Protein AF-A0A2V7EYI8-F1 (afdb_monomer)

Structure (mmCIF, N/CA/C/O backbone):
data_AF-A0A2V7EYI8-F1
#
_entry.id   AF-A0A2V7EYI8-F1
#
loop_
_atom_site.group_PDB
_atom_site.id
_atom_site.type_symbol
_atom_site.label_atom_id
_atom_site.label_alt_id
_atom_site.label_comp_id
_atom_site.label_asym_id
_atom_site.label_entity_id
_atom_site.label_seq_id
_atom_site.pdbx_PDB_ins_code
_atom_site.Cartn_x
_atom_site.Cartn_y
_atom_site.Cartn_z
_atom_site.occupancy
_atom_site.B_iso_or_equiv
_atom_site.auth_seq_id
_atom_site.auth_comp_id
_atom_site.auth_asym_id
_atom_site.auth_atom_id
_atom_site.pdbx_PDB_model_num
ATOM 1 N N . MET A 1 1 ? 6.261 2.817 -36.098 1.00 64.94 1 MET A N 1
ATOM 2 C CA . MET A 1 1 ? 6.853 1.677 -35.371 1.00 64.94 1 MET A CA 1
ATOM 3 C C . MET A 1 1 ? 5.711 0.841 -34.841 1.00 64.94 1 MET A C 1
ATOM 5 O O . MET A 1 1 ? 4.676 1.418 -34.530 1.00 64.94 1 MET A O 1
ATOM 9 N N . ALA A 1 2 ? 5.863 -0.478 -34.825 1.00 78.06 2 ALA A N 1
ATOM 10 C CA . ALA A 1 2 ? 4.889 -1.377 -34.225 1.00 78.06 2 ALA A CA 1
ATOM 11 C C . ALA A 1 2 ? 5.425 -1.842 -32.872 1.00 78.06 2 ALA A C 1
ATOM 13 O O . ALA A 1 2 ? 6.628 -2.075 -32.728 1.00 78.06 2 ALA A O 1
ATOM 14 N N . THR A 1 3 ? 4.532 -1.982 -31.901 1.00 84.94 3 THR A N 1
ATOM 15 C CA . THR A 1 3 ? 4.860 -2.596 -30.620 1.00 84.94 3 THR A CA 1
ATOM 16 C C . THR A 1 3 ? 5.038 -4.095 -30.840 1.00 84.94 3 THR A C 1
ATOM 18 O O . THR A 1 3 ? 4.113 -4.790 -31.261 1.00 84.94 3 THR A O 1
ATOM 21 N N . VAL A 1 4 ? 6.255 -4.584 -30.616 1.00 89.75 4 VAL A N 1
ATOM 22 C CA . VAL A 1 4 ? 6.637 -5.989 -30.775 1.00 89.75 4 VAL A CA 1
ATOM 23 C C . VAL A 1 4 ? 6.797 -6.611 -29.397 1.00 89.75 4 VAL A C 1
ATOM 25 O O . VAL A 1 4 ? 7.327 -5.998 -28.470 1.00 89.75 4 VAL A O 1
ATOM 28 N N . LYS A 1 5 ? 6.353 -7.855 -29.273 1.00 89.56 5 LYS A N 1
ATOM 29 C CA . LYS A 1 5 ? 6.392 -8.631 -28.041 1.00 89.56 5 LYS A CA 1
ATOM 30 C C . LYS A 1 5 ? 7.379 -9.785 -28.182 1.00 89.56 5 LYS A C 1
ATOM 32 O O . LYS A 1 5 ? 7.350 -10.545 -29.152 1.00 89.56 5 LYS A O 1
ATOM 37 N N . VAL A 1 6 ? 8.290 -9.889 -27.225 1.00 92.00 6 VAL A N 1
ATOM 38 C CA . VAL A 1 6 ? 9.434 -10.798 -27.265 1.00 92.00 6 VAL A CA 1
ATOM 39 C C . VAL A 1 6 ? 9.573 -11.500 -25.923 1.00 92.00 6 VAL A C 1
ATOM 41 O O . VAL A 1 6 ? 9.585 -10.850 -24.883 1.00 92.00 6 VAL A O 1
ATOM 44 N N . ARG A 1 7 ? 9.739 -12.818 -25.938 1.00 92.81 7 ARG A N 1
ATOM 45 C CA . ARG A 1 7 ? 10.033 -13.627 -24.755 1.00 92.81 7 ARG A CA 1
ATOM 46 C C . ARG A 1 7 ? 11.484 -14.081 -24.791 1.00 92.81 7 ARG A C 1
ATOM 48 O O . ARG A 1 7 ? 11.958 -14.602 -25.799 1.00 92.81 7 ARG A O 1
ATOM 55 N N . VAL A 1 8 ? 12.199 -13.886 -23.691 1.00 94.69 8 VAL A N 1
ATOM 56 C CA . VAL A 1 8 ? 13.569 -14.367 -23.508 1.00 94.69 8 VAL A CA 1
ATOM 57 C C . VAL A 1 8 ? 13.571 -15.467 -22.458 1.00 94.69 8 VAL A C 1
ATOM 59 O O . VAL A 1 8 ? 13.242 -15.235 -21.297 1.00 94.69 8 VAL A O 1
ATOM 62 N N . LEU A 1 9 ? 13.975 -16.664 -22.867 1.00 93.56 9 LEU A N 1
ATOM 63 C CA . LEU A 1 9 ? 14.149 -17.815 -21.988 1.00 93.56 9 LEU A CA 1
ATOM 64 C C . LEU A 1 9 ? 15.623 -17.915 -21.613 1.00 93.56 9 LEU A C 1
ATOM 66 O O . LEU A 1 9 ? 16.443 -18.244 -22.468 1.00 93.56 9 LEU A O 1
ATOM 70 N N . VAL A 1 10 ? 15.966 -17.624 -20.360 1.00 94.62 10 VAL A N 1
ATOM 71 C CA . VAL A 1 10 ? 17.342 -17.672 -19.848 1.00 94.62 10 VAL A CA 1
ATOM 72 C C . VAL A 1 10 ? 17.516 -18.906 -18.972 1.00 94.62 10 VAL A C 1
ATOM 74 O O . VAL A 1 10 ? 16.761 -19.119 -18.024 1.00 94.62 10 VAL A O 1
ATOM 77 N N . ARG A 1 11 ? 18.540 -19.707 -19.256 1.00 93.12 11 ARG A N 1
ATOM 78 C CA . ARG A 1 11 ? 18.865 -20.934 -18.516 1.00 93.12 11 ARG A CA 1
ATOM 79 C C . ARG A 1 11 ? 20.358 -21.016 -18.246 1.00 93.12 11 ARG A C 1
ATOM 81 O O . ARG A 1 11 ? 21.166 -20.509 -19.020 1.00 93.12 11 ARG A O 1
ATOM 88 N N . LEU A 1 12 ? 20.737 -21.673 -17.155 1.00 93.19 12 LEU A N 1
ATOM 89 C CA . LEU A 1 12 ? 22.137 -22.009 -16.905 1.00 93.19 12 LEU A CA 1
ATOM 90 C C . LEU A 1 12 ? 22.647 -22.944 -18.004 1.00 93.19 12 LEU A C 1
ATOM 92 O O . LEU A 1 12 ? 21.963 -23.913 -18.342 1.00 93.19 12 LEU A O 1
ATOM 96 N N . LYS A 1 13 ? 23.859 -22.691 -18.505 1.00 93.31 13 LYS A N 1
ATOM 97 C CA . LYS A 1 13 ? 24.522 -23.565 -19.480 1.00 93.31 13 LYS A CA 1
ATOM 98 C C . LYS A 1 13 ? 24.601 -25.002 -18.951 1.00 93.31 13 LYS A C 1
ATOM 100 O O . LYS A 1 13 ? 24.766 -25.181 -17.741 1.00 93.31 13 LYS A O 1
ATOM 105 N N . PRO A 1 14 ? 24.575 -26.027 -19.824 1.00 88.75 14 PRO A N 1
ATOM 106 C CA . PRO A 1 14 ? 24.510 -27.429 -19.405 1.00 88.75 14 PRO A CA 1
ATOM 107 C C . PRO A 1 14 ? 25.561 -27.838 -18.362 1.00 88.75 14 PRO A C 1
ATOM 109 O O . PRO A 1 14 ? 25.234 -28.559 -17.423 1.00 88.75 14 PRO A O 1
ATOM 112 N N . GLY A 1 15 ? 26.792 -27.322 -18.481 1.00 89.06 15 GLY A N 1
ATOM 113 C CA . GLY A 1 15 ? 27.903 -27.614 -17.566 1.00 89.06 15 GLY A CA 1
ATOM 114 C C . GLY A 1 15 ? 27.879 -26.874 -16.222 1.00 89.06 15 GLY A C 1
ATOM 115 O O . GLY A 1 15 ? 28.729 -27.139 -15.378 1.00 89.06 15 GLY A O 1
ATOM 116 N N . ILE A 1 16 ? 26.941 -25.948 -16.007 1.00 92.38 16 ILE A N 1
ATOM 117 C CA . ILE A 1 16 ? 26.785 -25.243 -14.732 1.00 92.38 16 ILE A CA 1
ATOM 118 C C . ILE A 1 16 ? 25.775 -25.989 -13.865 1.00 92.38 16 ILE A C 1
ATOM 120 O O . ILE A 1 16 ? 24.675 -26.320 -14.319 1.00 92.38 16 ILE A O 1
ATOM 124 N N . LEU A 1 17 ? 26.158 -26.231 -12.609 1.00 90.12 17 LEU A N 1
ATOM 125 C CA . LEU A 1 17 ? 25.309 -26.872 -11.613 1.00 90.12 17 LEU A CA 1
ATOM 126 C C . LEU A 1 17 ? 24.134 -25.959 -11.247 1.00 90.12 17 LEU A C 1
ATOM 128 O O . LEU A 1 17 ? 24.322 -24.885 -10.676 1.00 90.12 17 LEU A O 1
ATOM 132 N N . ASP A 1 18 ? 22.922 -26.426 -11.526 1.00 91.81 18 ASP A N 1
ATOM 133 C CA . ASP A 1 18 ? 21.692 -25.758 -11.120 1.00 91.81 18 ASP A CA 1
ATOM 134 C C . ASP A 1 18 ? 21.264 -26.212 -9.717 1.00 91.81 18 ASP A C 1
ATOM 136 O O . ASP A 1 18 ? 20.578 -27.219 -9.524 1.00 91.81 18 ASP A O 1
ATOM 140 N N . VAL A 1 19 ? 21.698 -25.455 -8.709 1.00 91.50 19 VAL A N 1
ATOM 141 C CA . VAL A 1 19 ? 21.368 -25.729 -7.303 1.00 91.50 19 VAL A CA 1
ATOM 142 C C . VAL A 1 19 ? 19.865 -25.578 -7.043 1.00 91.50 19 VAL A C 1
ATOM 144 O O . VAL A 1 19 ? 19.307 -26.342 -6.251 1.00 91.50 19 VAL A O 1
ATOM 147 N N . GLN A 1 20 ? 19.199 -24.636 -7.721 1.00 88.69 20 GLN A N 1
ATOM 148 C CA . GLN A 1 20 ? 17.760 -24.410 -7.572 1.00 88.69 20 GLN A CA 1
ATOM 149 C C . GLN A 1 20 ? 16.971 -25.577 -8.165 1.00 88.69 20 GLN A C 1
ATOM 151 O O . GLN A 1 20 ? 16.123 -26.148 -7.479 1.00 88.69 20 GLN A O 1
ATOM 156 N N . GLY A 1 21 ? 17.313 -26.002 -9.382 1.00 93.75 21 GLY A N 1
ATOM 157 C CA . GLY A 1 21 ? 16.729 -27.182 -10.014 1.00 93.75 21 GLY A CA 1
ATOM 158 C C . GLY A 1 21 ? 16.889 -28.443 -9.164 1.00 93.75 21 GLY A C 1
ATOM 159 O O . GLY A 1 21 ? 15.922 -29.166 -8.921 1.00 93.75 21 GLY A O 1
ATOM 160 N N . ALA A 1 22 ? 18.071 -28.657 -8.580 1.00 92.44 22 ALA A N 1
ATOM 161 C CA . ALA A 1 22 ? 18.306 -29.785 -7.679 1.00 92.44 22 ALA A CA 1
ATOM 162 C C . ALA A 1 22 ? 17.469 -29.728 -6.384 1.00 92.44 22 ALA A C 1
ATOM 164 O O . ALA A 1 22 ? 17.104 -30.772 -5.833 1.00 92.44 22 ALA A O 1
ATOM 165 N N . ALA A 1 23 ? 17.187 -28.534 -5.859 1.00 91.56 23 ALA A N 1
ATOM 166 C CA . ALA A 1 23 ? 16.316 -28.361 -4.697 1.00 91.56 23 ALA A CA 1
ATOM 167 C C . ALA A 1 23 ? 14.849 -28.655 -5.052 1.00 91.56 23 ALA A C 1
ATOM 169 O O . ALA A 1 23 ? 14.201 -29.442 -4.361 1.00 91.56 23 ALA A O 1
ATOM 170 N N . VAL A 1 24 ? 14.359 -28.102 -6.166 1.00 92.56 24 VAL A N 1
ATOM 171 C CA . VAL A 1 24 ? 12.985 -28.323 -6.647 1.00 92.56 24 VAL A CA 1
ATOM 172 C C . VAL A 1 24 ? 12.751 -29.797 -6.978 1.00 92.56 24 VAL A C 1
ATOM 174 O O . VAL A 1 24 ? 11.757 -30.367 -6.540 1.00 92.56 24 VAL A O 1
ATOM 177 N N . LYS A 1 25 ? 13.697 -30.462 -7.652 1.00 95.75 25 LYS A N 1
ATOM 178 C CA . LYS A 1 25 ? 13.627 -31.906 -7.928 1.00 95.75 25 LYS A CA 1
ATOM 179 C C . LYS A 1 25 ? 13.457 -32.735 -6.652 1.00 95.75 25 LYS A C 1
ATOM 181 O O . LYS A 1 25 ? 12.635 -33.645 -6.607 1.00 95.75 25 LYS A O 1
ATOM 186 N N . ARG A 1 26 ? 14.224 -32.422 -5.601 1.00 92.75 26 ARG A N 1
ATOM 187 C CA . ARG A 1 26 ? 14.117 -33.113 -4.305 1.00 92.75 26 ARG A CA 1
ATOM 188 C C . ARG A 1 26 ? 12.766 -32.877 -3.637 1.00 92.75 26 ARG A C 1
ATOM 190 O O . ARG A 1 26 ? 12.199 -33.819 -3.092 1.00 92.75 26 ARG A O 1
ATOM 197 N N . ALA A 1 27 ? 12.245 -31.654 -3.710 1.00 92.25 27 ALA A N 1
ATOM 198 C CA . ALA A 1 27 ? 10.912 -31.342 -3.207 1.00 92.25 27 ALA A CA 1
ATOM 199 C C . ALA A 1 27 ? 9.825 -32.131 -3.957 1.00 92.25 27 ALA A C 1
ATOM 201 O O . ALA A 1 27 ? 8.967 -32.732 -3.319 1.00 92.25 27 ALA A O 1
ATOM 202 N N . LEU A 1 28 ? 9.906 -32.206 -5.291 1.00 93.06 28 LEU A N 1
ATOM 203 C CA . LEU A 1 28 ? 8.977 -32.982 -6.120 1.00 93.06 28 LEU A CA 1
ATOM 204 C C . LEU A 1 28 ? 8.987 -34.473 -5.770 1.00 93.06 28 LEU A C 1
ATOM 206 O O . LEU A 1 28 ? 7.922 -35.067 -5.613 1.00 93.06 28 LEU A O 1
ATOM 210 N N . ALA A 1 29 ? 10.166 -35.060 -5.553 1.00 94.12 29 ALA A N 1
ATOM 211 C CA . ALA A 1 29 ? 10.269 -36.444 -5.096 1.00 94.12 29 ALA A CA 1
ATOM 212 C C . ALA A 1 29 ? 9.576 -36.656 -3.735 1.00 94.12 29 ALA A C 1
ATOM 214 O O . ALA A 1 29 ? 8.858 -37.637 -3.557 1.00 94.12 29 ALA A O 1
ATOM 215 N N . GLY A 1 30 ? 9.730 -35.712 -2.797 1.00 90.75 30 GLY A N 1
ATOM 216 C CA . GLY A 1 30 ? 9.036 -35.739 -1.503 1.00 90.75 30 GLY A CA 1
ATOM 217 C C . GLY A 1 30 ? 7.510 -35.619 -1.605 1.00 90.75 30 GLY A C 1
ATOM 218 O O . GLY A 1 30 ? 6.804 -36.071 -0.709 1.00 90.75 30 GLY A O 1
ATOM 219 N N . LEU A 1 31 ? 7.003 -35.054 -2.704 1.00 92.88 31 LEU A N 1
ATOM 220 C CA . LEU A 1 31 ? 5.575 -34.940 -3.016 1.00 92.88 31 LEU A CA 1
ATOM 221 C C . LEU A 1 31 ? 5.033 -36.120 -3.847 1.00 92.88 31 LEU A C 1
ATOM 223 O O . LEU A 1 31 ? 3.859 -36.114 -4.202 1.00 92.88 31 LEU A O 1
ATOM 227 N N . GLY A 1 32 ? 5.861 -37.129 -4.144 1.00 94.38 32 GLY A N 1
ATOM 228 C CA . GLY A 1 32 ? 5.461 -38.339 -4.872 1.00 94.38 32 GLY A CA 1
ATOM 229 C C . GLY A 1 32 ? 5.827 -38.369 -6.360 1.00 94.38 32 GLY A C 1
ATOM 230 O O . GLY A 1 32 ? 5.577 -39.382 -7.003 1.00 94.38 32 GLY A O 1
ATOM 231 N N . PHE A 1 33 ? 6.466 -37.325 -6.898 1.00 95.38 33 PHE A N 1
ATOM 232 C CA . PHE A 1 33 ? 6.905 -37.249 -8.301 1.00 95.38 33 PHE A CA 1
ATOM 233 C C . PHE A 1 33 ? 8.344 -37.766 -8.464 1.00 95.38 33 PHE A C 1
ATOM 235 O O . PHE A 1 33 ? 9.271 -37.023 -8.804 1.00 95.38 33 PHE A O 1
ATOM 242 N N . ALA A 1 34 ? 8.566 -39.038 -8.131 1.00 94.25 34 ALA A N 1
ATOM 243 C CA . ALA A 1 34 ? 9.898 -39.647 -8.123 1.00 94.25 34 ALA A CA 1
ATOM 244 C C . ALA A 1 34 ? 10.454 -39.943 -9.532 1.00 94.25 34 ALA A C 1
ATOM 246 O O . ALA A 1 34 ? 11.658 -40.144 -9.689 1.00 94.25 34 ALA A O 1
ATOM 247 N N . GLU A 1 35 ? 9.603 -39.947 -10.557 1.00 97.44 35 GLU A N 1
ATOM 248 C CA . GLU A 1 35 ? 9.944 -40.196 -11.960 1.00 97.44 35 GLU A CA 1
ATOM 249 C C . GLU A 1 35 ? 10.728 -39.052 -12.630 1.00 97.44 35 GLU A C 1
ATOM 251 O O . GLU A 1 35 ? 11.276 -39.233 -13.719 1.00 97.44 35 GLU A O 1
ATOM 256 N N . VAL A 1 36 ? 10.821 -37.877 -11.995 1.00 96.31 36 VAL A N 1
ATOM 257 C CA . VAL A 1 36 ? 11.561 -36.724 -12.530 1.00 96.31 36 VAL A CA 1
ATOM 258 C C . VAL A 1 36 ? 13.065 -37.021 -12.541 1.00 96.31 36 VAL A C 1
ATOM 260 O O . VAL A 1 36 ? 13.747 -36.951 -11.518 1.00 96.31 36 VAL A O 1
ATOM 263 N N . ALA A 1 37 ? 13.606 -37.334 -13.720 1.00 92.88 37 ALA A N 1
ATOM 264 C CA . ALA A 1 37 ? 15.008 -37.719 -13.886 1.00 92.88 37 ALA A CA 1
ATOM 265 C C . ALA A 1 37 ? 15.981 -36.527 -13.864 1.00 92.88 37 ALA A C 1
ATOM 267 O O . ALA A 1 37 ? 17.068 -36.631 -13.292 1.00 92.88 37 ALA A O 1
ATOM 268 N N . ASP A 1 38 ? 15.590 -35.381 -14.415 1.00 91.38 38 ASP A N 1
ATOM 269 C CA . ASP A 1 38 ? 16.363 -34.137 -14.417 1.00 91.38 38 ASP A CA 1
ATOM 270 C C . ASP A 1 38 ? 15.413 -32.939 -14.339 1.00 91.38 38 ASP A C 1
ATOM 272 O O . ASP A 1 38 ? 14.271 -33.015 -14.793 1.00 91.38 38 ASP A O 1
ATOM 276 N N . LEU A 1 39 ? 15.868 -31.849 -13.726 1.00 93.06 39 LEU A N 1
ATOM 277 C CA . LEU A 1 39 ? 15.091 -30.622 -13.600 1.00 93.06 39 LEU A CA 1
ATOM 278 C C . LEU A 1 39 ? 16.034 -29.430 -13.551 1.00 93.06 39 LEU A C 1
ATOM 280 O O . LEU A 1 39 ? 16.951 -29.385 -12.729 1.00 93.06 39 LEU A O 1
ATOM 284 N N . ARG A 1 40 ? 15.748 -28.437 -14.393 1.00 92.44 40 ARG A N 1
ATOM 285 C CA . ARG A 1 40 ? 16.444 -27.152 -14.402 1.00 92.44 40 ARG A CA 1
ATOM 286 C C . ARG A 1 40 ? 15.446 -26.012 -14.264 1.00 92.44 40 ARG A C 1
ATOM 288 O O . ARG A 1 40 ? 14.349 -26.074 -14.813 1.00 92.44 40 ARG A O 1
ATOM 295 N N . VAL A 1 41 ? 15.840 -24.976 -13.543 1.00 91.44 41 VAL A N 1
ATOM 296 C CA . VAL A 1 41 ? 15.083 -23.744 -13.342 1.00 91.44 41 VAL A CA 1
ATOM 297 C C . VAL A 1 41 ? 15.751 -22.632 -14.146 1.00 91.44 41 VAL A C 1
ATOM 299 O O . VAL A 1 41 ? 16.975 -22.510 -14.201 1.00 91.44 41 VAL A O 1
ATOM 302 N N . GLY A 1 42 ? 14.930 -21.828 -14.812 1.00 91.06 42 GLY A N 1
ATOM 303 C CA . GLY A 1 42 ? 15.368 -20.700 -15.625 1.00 91.06 42 GLY A CA 1
ATOM 304 C C . GLY A 1 42 ? 14.527 -19.457 -15.364 1.00 91.06 42 GLY A C 1
ATOM 305 O O . GLY A 1 42 ? 13.560 -19.488 -14.605 1.00 91.06 42 GLY A O 1
ATOM 306 N N . LYS A 1 43 ? 14.903 -18.356 -16.016 1.00 90.69 43 LYS A N 1
ATOM 307 C CA . LYS A 1 43 ? 14.165 -17.090 -15.998 1.00 90.69 43 LYS A CA 1
ATOM 308 C C . LYS A 1 43 ? 13.416 -16.935 -17.317 1.00 90.69 43 LYS A C 1
ATOM 310 O O . LYS A 1 43 ? 13.994 -17.149 -18.382 1.00 90.69 43 LYS A O 1
ATOM 315 N N . VAL A 1 44 ? 12.161 -16.511 -17.242 1.00 90.31 44 VAL A N 1
ATOM 316 C CA . VAL A 1 44 ? 11.402 -16.019 -18.397 1.00 90.31 44 VAL A CA 1
ATOM 317 C C . VAL A 1 44 ? 11.342 -14.503 -18.285 1.00 90.31 44 VAL A C 1
ATOM 319 O O . VAL A 1 44 ? 10.991 -13.978 -17.230 1.00 90.31 44 VAL A O 1
ATOM 322 N N . ILE A 1 45 ? 11.732 -13.801 -19.345 1.00 89.56 45 ILE A N 1
ATOM 323 C CA . ILE A 1 45 ? 11.726 -12.339 -19.400 1.00 89.56 45 ILE A CA 1
ATOM 324 C C . ILE A 1 45 ? 10.891 -11.916 -20.601 1.00 89.56 45 ILE A C 1
ATOM 326 O O . ILE A 1 45 ? 11.297 -12.108 -21.745 1.00 89.56 45 ILE A O 1
ATOM 330 N N . ASP A 1 46 ? 9.739 -11.318 -20.326 1.00 89.31 46 ASP A N 1
ATOM 331 C CA . ASP A 1 46 ? 8.822 -10.817 -21.344 1.00 89.31 46 ASP A CA 1
ATOM 332 C C . ASP A 1 46 ? 9.082 -9.321 -21.592 1.00 89.31 46 ASP A C 1
ATOM 334 O O . ASP A 1 46 ? 9.023 -8.495 -20.673 1.00 89.31 46 ASP A O 1
ATOM 338 N N . VAL A 1 47 ? 9.404 -8.983 -22.842 1.00 88.94 47 VAL A N 1
ATOM 339 C CA . VAL A 1 47 ? 9.802 -7.650 -23.307 1.00 88.94 47 VAL A CA 1
ATOM 340 C C . VAL A 1 47 ? 8.809 -7.157 -24.354 1.00 88.94 47 VAL A C 1
ATOM 342 O O . VAL A 1 47 ? 8.550 -7.827 -25.350 1.00 88.94 47 VAL A O 1
ATOM 345 N N . GLU A 1 48 ? 8.298 -5.951 -24.149 1.00 88.88 48 GLU A N 1
ATOM 346 C CA . GLU A 1 48 ? 7.477 -5.224 -25.112 1.00 88.88 48 GLU A CA 1
ATOM 347 C C . GLU A 1 48 ? 8.244 -3.963 -25.518 1.00 88.88 48 GLU A C 1
ATOM 349 O O . GLU A 1 48 ? 8.699 -3.212 -24.651 1.00 88.88 48 GLU A O 1
ATOM 354 N N . LEU A 1 49 ? 8.478 -3.779 -26.819 1.00 89.81 49 LEU A N 1
ATOM 355 C CA . LEU A 1 49 ? 9.270 -2.669 -27.348 1.00 89.81 49 LEU A CA 1
ATOM 356 C C . LEU A 1 49 ? 8.757 -2.200 -28.707 1.00 89.81 49 LEU A C 1
ATOM 358 O O . LEU A 1 49 ? 8.335 -3.008 -29.533 1.00 89.81 49 LEU A O 1
ATOM 362 N N . ASP A 1 50 ? 8.864 -0.900 -28.965 1.00 91.19 50 ASP A N 1
ATOM 363 C CA . ASP A 1 50 ? 8.573 -0.342 -30.281 1.00 91.19 50 ASP A CA 1
ATOM 364 C C . ASP A 1 50 ? 9.753 -0.568 -31.228 1.00 91.19 50 ASP A C 1
ATOM 366 O O . ASP A 1 50 ? 10.897 -0.219 -30.929 1.00 91.19 50 ASP A O 1
ATOM 370 N N . ALA A 1 51 ? 9.475 -1.153 -32.392 1.00 90.56 51 ALA A N 1
ATOM 371 C CA . ALA A 1 51 ? 10.473 -1.407 -33.423 1.00 90.56 51 ALA A CA 1
ATOM 372 C C . ALA A 1 51 ? 9.901 -1.172 -34.828 1.00 90.56 51 ALA A C 1
ATOM 374 O O . ALA A 1 51 ? 8.685 -1.154 -35.044 1.00 90.56 51 ALA A O 1
ATOM 375 N N . ALA A 1 52 ? 10.782 -0.953 -35.806 1.00 89.38 52 ALA A N 1
ATOM 376 C CA . ALA A 1 52 ? 10.373 -0.860 -37.206 1.00 89.38 52 ALA A CA 1
ATOM 377 C C . ALA A 1 52 ? 10.003 -2.242 -37.766 1.00 89.38 52 ALA A C 1
ATOM 379 O O . ALA A 1 52 ? 9.006 -2.367 -38.474 1.00 89.38 52 ALA A O 1
ATOM 380 N N . THR A 1 53 ? 10.757 -3.279 -37.391 1.00 91.25 53 THR A N 1
ATOM 381 C CA . THR A 1 53 ? 10.505 -4.672 -37.772 1.00 91.25 53 THR A CA 1
ATOM 382 C C . THR A 1 53 ? 10.694 -5.632 -36.590 1.00 91.25 53 THR A C 1
ATOM 384 O O . THR A 1 53 ? 11.336 -5.307 -35.589 1.00 91.25 53 THR A O 1
ATOM 387 N N . ALA A 1 54 ? 10.173 -6.858 -36.713 1.00 86.69 54 ALA A N 1
ATOM 388 C CA . ALA A 1 54 ? 10.423 -7.925 -35.738 1.00 86.69 54 ALA A CA 1
ATOM 389 C C . ALA A 1 54 ? 11.914 -8.313 -35.656 1.00 86.69 54 ALA A C 1
ATOM 391 O O . ALA A 1 54 ? 12.391 -8.769 -34.616 1.00 86.69 54 ALA A O 1
ATOM 392 N N . GLU A 1 55 ? 12.668 -8.128 -36.742 1.00 90.88 55 GLU A N 1
ATOM 393 C CA . GLU A 1 55 ? 14.109 -8.377 -36.767 1.00 90.88 55 GLU A CA 1
ATOM 394 C C . GLU A 1 55 ? 14.877 -7.323 -35.962 1.00 90.88 55 GLU A C 1
ATOM 396 O O . GLU A 1 55 ? 15.722 -7.688 -35.142 1.00 90.88 55 GLU A O 1
ATOM 401 N N . ASP A 1 56 ? 14.504 -6.046 -36.088 1.00 91.31 56 ASP A N 1
ATOM 402 C CA . ASP A 1 56 ? 15.069 -4.960 -35.278 1.00 91.31 56 ASP A CA 1
ATOM 403 C C . ASP A 1 56 ? 14.783 -5.172 -33.789 1.00 91.31 56 ASP A C 1
ATOM 405 O O . ASP A 1 56 ? 15.678 -5.045 -32.948 1.00 91.31 56 ASP A O 1
ATOM 409 N N . ALA A 1 57 ? 13.549 -5.572 -33.458 1.00 92.12 57 ALA A N 1
ATOM 410 C CA . ALA A 1 57 ? 13.165 -5.934 -32.097 1.00 92.12 57 ALA A CA 1
ATOM 411 C C . ALA A 1 57 ? 14.050 -7.066 -31.548 1.00 92.12 57 ALA A C 1
ATOM 413 O O . ALA A 1 57 ? 14.620 -6.947 -30.461 1.00 92.12 57 ALA A O 1
ATOM 414 N N . ARG A 1 58 ? 14.244 -8.146 -32.321 1.00 92.94 58 ARG A N 1
ATOM 415 C CA . ARG A 1 58 ? 15.136 -9.256 -31.942 1.00 92.94 58 ARG A CA 1
ATOM 416 C C . ARG A 1 58 ? 16.583 -8.806 -31.768 1.00 92.94 58 ARG A C 1
ATOM 418 O O . ARG A 1 58 ? 17.241 -9.258 -30.831 1.00 92.94 58 ARG A O 1
ATOM 425 N N . ALA A 1 59 ? 17.096 -7.952 -32.651 1.00 94.12 59 ALA A N 1
ATOM 426 C CA . ALA A 1 59 ? 18.458 -7.435 -32.564 1.00 94.12 59 ALA A CA 1
ATOM 427 C C . ALA A 1 59 ? 18.654 -6.608 -31.286 1.00 94.12 59 ALA A C 1
ATOM 429 O O . ALA A 1 59 ? 19.615 -6.833 -30.543 1.00 94.12 59 ALA A O 1
ATOM 430 N N . ARG A 1 60 ? 17.696 -5.730 -30.974 1.00 96.19 60 ARG A N 1
ATOM 431 C CA . ARG A 1 60 ? 17.714 -4.902 -29.767 1.00 96.19 60 ARG A CA 1
ATOM 432 C C . ARG A 1 60 ? 17.625 -5.740 -28.491 1.00 96.19 60 ARG A C 1
ATOM 434 O O . ARG A 1 60 ? 18.431 -5.543 -27.583 1.00 96.19 60 ARG A O 1
ATOM 441 N N . VAL A 1 61 ? 16.718 -6.716 -28.434 1.00 95.56 61 VAL A N 1
ATOM 442 C CA . VAL A 1 61 ? 16.597 -7.632 -27.285 1.00 95.56 61 VAL A CA 1
ATOM 443 C C . VAL A 1 61 ? 17.856 -8.485 -27.119 1.00 95.56 61 VAL A C 1
ATOM 445 O O . VAL A 1 61 ? 18.312 -8.701 -25.997 1.00 95.56 61 VAL A O 1
ATOM 448 N N . ARG A 1 62 ? 18.497 -8.914 -28.212 1.00 95.44 62 ARG A N 1
ATOM 449 C CA . ARG A 1 62 ? 19.785 -9.623 -28.150 1.00 95.44 62 ARG A CA 1
ATOM 450 C C . ARG A 1 62 ? 20.882 -8.765 -27.526 1.00 95.44 62 ARG A C 1
ATOM 452 O O . ARG A 1 62 ? 21.695 -9.281 -26.761 1.00 95.44 62 ARG A O 1
ATOM 459 N N . GLU A 1 63 ? 20.909 -7.470 -27.824 1.00 95.75 63 GLU A N 1
ATOM 460 C CA . GLU A 1 63 ? 21.835 -6.545 -27.172 1.00 95.75 63 GLU A CA 1
ATOM 461 C C . GLU A 1 63 ? 21.534 -6.406 -25.675 1.00 95.75 63 GLU A C 1
ATOM 463 O O . GLU A 1 63 ? 22.450 -6.540 -24.863 1.00 95.75 63 GLU A O 1
ATOM 468 N N . MET A 1 64 ? 20.256 -6.257 -25.299 1.00 96.12 64 MET A N 1
ATOM 469 C CA . MET A 1 64 ? 19.832 -6.247 -23.891 1.00 96.12 64 MET A CA 1
ATOM 470 C C . MET A 1 64 ? 20.272 -7.523 -23.156 1.00 96.12 64 MET A C 1
ATOM 472 O O . MET A 1 64 ? 20.764 -7.448 -22.032 1.00 96.12 64 MET A O 1
ATOM 476 N N . CYS A 1 65 ? 20.160 -8.695 -23.792 1.00 94.81 65 CYS A N 1
ATOM 477 C CA . CYS A 1 65 ? 20.613 -9.964 -23.217 1.00 94.81 65 CYS A CA 1
ATOM 478 C C . CYS A 1 65 ? 22.122 -10.014 -22.993 1.00 94.81 65 CYS A C 1
ATOM 480 O O . CYS A 1 65 ? 22.559 -10.548 -21.981 1.00 94.81 65 CYS A O 1
ATOM 482 N N . ARG A 1 66 ? 22.921 -9.457 -23.910 1.00 92.44 66 ARG A N 1
ATOM 483 C CA . ARG A 1 66 ? 24.385 -9.423 -23.764 1.00 92.44 66 ARG A CA 1
ATOM 484 C C . ARG A 1 66 ? 24.849 -8.472 -22.668 1.00 92.44 66 ARG A C 1
ATOM 486 O O . ARG A 1 66 ? 25.881 -8.731 -22.061 1.00 92.44 66 ARG A O 1
ATOM 493 N N . GLN A 1 67 ? 24.133 -7.368 -22.472 1.00 92.12 67 GLN A N 1
ATOM 494 C CA . GLN A 1 67 ? 24.528 -6.328 -21.525 1.00 92.12 67 GLN A CA 1
ATOM 495 C C . GLN A 1 67 ? 23.970 -6.562 -20.120 1.00 92.12 67 GLN A C 1
ATOM 497 O O . GLN A 1 67 ? 24.636 -6.205 -19.152 1.00 92.12 67 GLN A O 1
ATOM 502 N N . LEU A 1 68 ? 22.760 -7.122 -20.000 1.00 92.56 68 LEU A N 1
ATOM 503 C CA . LEU A 1 68 ? 22.037 -7.120 -18.728 1.00 92.56 68 LEU A CA 1
ATOM 504 C C . LEU A 1 68 ? 21.154 -8.347 -18.477 1.00 92.56 68 LEU A C 1
ATOM 506 O O . LEU A 1 68 ? 21.192 -8.894 -17.378 1.00 92.56 68 LEU A O 1
ATOM 510 N N . LEU A 1 69 ? 20.323 -8.764 -19.442 1.00 92.12 69 LEU A N 1
ATOM 511 C CA . LEU A 1 69 ? 19.248 -9.732 -19.147 1.00 92.12 69 LEU A CA 1
ATOM 512 C C . LEU A 1 69 ? 19.760 -11.159 -18.894 1.00 92.12 69 LEU A C 1
ATOM 514 O O . LEU A 1 69 ? 19.063 -11.958 -18.265 1.00 92.12 69 LEU A O 1
ATOM 518 N N . ALA A 1 70 ? 20.968 -11.478 -19.359 1.00 91.75 70 ALA A N 1
ATOM 519 C CA . ALA A 1 70 ? 21.625 -12.748 -19.103 1.00 91.75 70 ALA A CA 1
ATOM 520 C C . ALA A 1 70 ? 23.104 -12.535 -18.766 1.00 91.75 70 ALA A C 1
ATOM 522 O O . ALA A 1 70 ? 23.755 -11.632 -19.288 1.00 91.75 70 ALA A O 1
ATOM 523 N N . ASN A 1 71 ? 23.658 -13.408 -17.931 1.00 90.75 71 ASN A N 1
ATOM 524 C CA . ASN A 1 71 ? 25.098 -13.508 -17.741 1.00 90.75 71 ASN A CA 1
ATOM 525 C C . ASN A 1 71 ? 25.683 -14.444 -18.815 1.00 90.75 71 ASN A C 1
ATOM 527 O O . ASN A 1 71 ? 25.571 -15.661 -18.668 1.00 90.75 71 ASN A O 1
ATOM 531 N N . PRO A 1 72 ? 26.370 -13.941 -19.856 1.00 86.75 72 PRO A N 1
ATOM 532 C CA . PRO A 1 72 ? 26.818 -14.768 -20.978 1.00 86.75 72 PRO A CA 1
ATOM 533 C C . PRO A 1 72 ? 27.878 -15.812 -20.597 1.00 86.75 72 PRO A C 1
ATOM 535 O O . PRO A 1 72 ? 28.135 -16.737 -21.372 1.00 86.75 72 PRO A O 1
ATOM 538 N N . VAL A 1 73 ? 28.515 -15.696 -19.426 1.00 89.75 73 VAL A N 1
ATOM 539 C CA . VAL A 1 73 ? 29.482 -16.691 -18.941 1.00 89.75 73 VAL A CA 1
ATOM 540 C C . VAL A 1 73 ? 28.756 -17.945 -18.455 1.00 89.75 73 VAL A C 1
ATOM 542 O O . VAL A 1 73 ? 29.116 -19.048 -18.865 1.00 89.75 73 VAL A O 1
ATOM 545 N N . LEU A 1 74 ? 27.717 -17.772 -17.636 1.00 90.88 74 LEU A N 1
ATOM 546 C CA . LEU A 1 74 ? 27.027 -18.858 -16.928 1.00 90.88 74 LEU A CA 1
ATOM 547 C C . LEU A 1 74 ? 25.726 -19.297 -17.602 1.00 90.88 74 LEU A C 1
ATOM 549 O O . LEU A 1 74 ? 25.307 -20.444 -17.458 1.00 90.88 74 LEU A O 1
ATOM 553 N N . GLU A 1 75 ? 25.088 -18.389 -18.327 1.00 94.75 75 GLU A N 1
ATOM 554 C CA . GLU A 1 75 ? 23.742 -18.537 -18.857 1.00 94.75 75 GLU A CA 1
ATOM 555 C C . GLU A 1 75 ? 23.763 -18.547 -20.388 1.00 94.75 75 GLU A C 1
ATOM 557 O O . GLU A 1 75 ? 24.622 -17.953 -21.045 1.00 94.75 75 GLU A O 1
ATOM 562 N N . GLU A 1 76 ? 22.791 -19.239 -20.959 1.00 93.88 76 GLU A N 1
ATOM 563 C CA . GLU A 1 76 ? 22.406 -19.153 -22.359 1.00 93.88 76 GLU A CA 1
ATOM 564 C C . GLU A 1 76 ? 20.958 -18.671 -22.440 1.00 93.88 76 GLU A C 1
ATOM 566 O O . GLU A 1 76 ? 20.184 -18.813 -21.488 1.00 93.88 76 GLU A O 1
ATOM 571 N N . TYR A 1 77 ? 20.588 -18.079 -23.573 1.00 95.56 77 TYR A N 1
ATOM 572 C CA . TYR A 1 77 ? 19.245 -17.556 -23.763 1.00 95.56 77 TYR A CA 1
ATOM 573 C C . TYR A 1 77 ? 18.692 -17.858 -25.151 1.00 95.56 77 TYR A C 1
ATOM 575 O O . TYR A 1 77 ? 19.425 -17.956 -26.137 1.00 95.56 77 TYR A O 1
ATOM 583 N N . THR A 1 78 ? 17.373 -17.981 -25.225 1.00 94.81 78 THR A N 1
ATOM 584 C CA . THR A 1 78 ? 16.612 -18.106 -26.470 1.00 94.81 78 THR A CA 1
ATOM 585 C C . THR A 1 78 ? 15.629 -16.945 -26.553 1.00 94.81 78 THR A C 1
ATOM 587 O O . THR A 1 78 ? 15.066 -16.549 -25.538 1.00 94.81 78 THR A O 1
ATOM 590 N N . ILE A 1 79 ? 15.483 -16.361 -27.744 1.00 94.44 79 ILE A N 1
ATOM 591 C CA . ILE A 1 79 ? 14.601 -15.217 -27.994 1.00 94.44 79 ILE A CA 1
ATOM 592 C C . ILE A 1 79 ? 13.476 -15.686 -28.910 1.00 94.44 79 ILE A C 1
ATOM 594 O O . ILE A 1 79 ? 13.735 -16.107 -30.039 1.00 94.44 79 ILE A O 1
ATOM 598 N N . GLU A 1 80 ? 12.246 -15.570 -28.438 1.00 92.75 80 GLU A N 1
ATOM 599 C CA . GLU A 1 80 ? 11.026 -15.989 -29.122 1.00 92.75 80 GLU A CA 1
ATOM 600 C C . GLU A 1 80 ? 10.134 -14.766 -29.355 1.00 92.75 80 GLU A C 1
ATOM 602 O O . GLU A 1 80 ? 10.107 -13.846 -28.539 1.00 92.75 80 GLU A O 1
ATOM 607 N N . MET A 1 81 ? 9.429 -14.716 -30.488 1.00 88.94 81 MET A N 1
ATOM 608 C CA . MET A 1 81 ? 8.336 -13.743 -30.633 1.00 88.94 81 MET A CA 1
ATOM 609 C C . MET A 1 81 ? 7.144 -14.293 -29.870 1.00 88.94 81 MET A C 1
ATOM 611 O O . MET A 1 81 ? 6.889 -15.494 -29.940 1.00 88.94 81 MET A O 1
ATOM 615 N N . ALA A 1 82 ? 6.459 -13.430 -29.135 1.00 83.44 82 ALA A N 1
ATOM 616 C CA . ALA A 1 82 ? 5.367 -13.843 -28.277 1.00 83.44 82 ALA A CA 1
ATOM 617 C C . ALA A 1 82 ? 4.120 -13.037 -28.614 1.00 83.44 82 ALA A C 1
ATOM 619 O O . ALA A 1 82 ? 4.101 -11.825 -28.438 1.00 83.44 82 ALA A O 1
ATOM 620 N N . ASP A 1 83 ? 3.063 -13.707 -29.049 1.00 76.81 83 ASP A N 1
ATOM 621 C CA . ASP A 1 83 ? 1.768 -13.060 -29.284 1.00 76.81 83 ASP A CA 1
ATOM 622 C C . ASP A 1 83 ? 0.878 -13.120 -28.027 1.00 76.81 83 ASP A C 1
ATOM 624 O O . ASP A 1 83 ? -0.074 -12.353 -27.876 1.00 76.81 83 ASP A O 1
ATOM 628 N N . ASP A 1 84 ? 1.240 -13.994 -27.085 1.00 68.56 84 ASP A N 1
ATOM 629 C CA . ASP A 1 84 ? 0.490 -14.397 -25.897 1.00 68.56 84 ASP A CA 1
ATOM 630 C C . ASP A 1 84 ? 1.063 -13.832 -24.589 1.00 68.56 84 ASP A C 1
ATOM 632 O O . ASP A 1 84 ? 0.773 -14.357 -23.511 1.00 68.56 84 ASP A O 1
ATOM 636 N N . LEU A 1 85 ? 1.883 -12.771 -24.647 1.00 67.00 85 LEU A N 1
ATOM 637 C CA . LEU A 1 85 ? 2.345 -12.123 -23.418 1.00 67.00 85 LEU A CA 1
ATOM 638 C C . LEU A 1 85 ? 1.128 -11.765 -22.572 1.00 67.00 85 LEU A C 1
ATOM 640 O O . LEU A 1 85 ? 0.244 -11.043 -23.054 1.00 67.00 85 LEU A O 1
ATOM 644 N N . ALA A 1 86 ? 1.098 -12.295 -21.340 1.00 55.81 86 ALA A N 1
ATOM 645 C CA . ALA A 1 86 ? 0.011 -12.073 -20.401 1.00 55.81 86 ALA A CA 1
ATOM 646 C C . ALA A 1 86 ? -0.329 -10.581 -20.429 1.00 55.81 86 ALA A C 1
ATOM 648 O O . ALA A 1 86 ? 0.591 -9.763 -20.295 1.00 55.81 86 ALA A O 1
ATOM 649 N N . PRO A 1 87 ? -1.597 -10.207 -20.674 1.00 51.50 87 PRO A N 1
ATOM 650 C CA . PRO A 1 87 ? -1.958 -8.811 -20.787 1.00 51.50 87 PRO A CA 1
ATOM 651 C C . PRO A 1 87 ? -1.560 -8.140 -19.480 1.00 51.50 87 PRO A C 1
ATOM 653 O O . PRO A 1 87 ? -2.178 -8.361 -18.436 1.00 51.50 87 PRO A O 1
ATOM 656 N N . ARG A 1 88 ? -0.509 -7.316 -19.526 1.00 53.78 88 ARG A N 1
ATOM 657 C CA . ARG A 1 88 ? -0.288 -6.325 -18.485 1.00 53.78 88 ARG A CA 1
ATOM 658 C C . ARG A 1 88 ? -1.550 -5.485 -18.539 1.00 53.78 88 ARG A C 1
ATOM 660 O O . ARG A 1 88 ? -1.781 -4.820 -19.547 1.00 53.78 88 ARG A O 1
ATOM 667 N N . ARG A 1 89 ? -2.427 -5.598 -17.531 1.00 52.06 89 ARG A N 1
ATOM 668 C CA . ARG A 1 89 ? -3.565 -4.678 -17.394 1.00 52.06 89 ARG A CA 1
ATOM 669 C C . ARG A 1 89 ? -3.002 -3.289 -17.659 1.00 52.06 89 ARG A C 1
ATOM 671 O O . ARG A 1 89 ? -2.021 -2.928 -17.014 1.00 52.06 89 ARG A O 1
ATOM 678 N N . ALA A 1 90 ? -3.542 -2.617 -18.676 1.00 57.88 90 ALA A N 1
ATOM 679 C CA . ALA A 1 90 ? -2.964 -1.444 -19.326 1.00 57.88 90 ALA A CA 1
ATOM 680 C C . ALA A 1 90 ? -3.007 -0.210 -18.411 1.00 57.88 90 ALA A C 1
ATOM 682 O O . ALA A 1 90 ? -3.674 0.780 -18.686 1.00 57.88 90 ALA A O 1
ATOM 683 N N . VAL A 1 91 ? -2.321 -0.297 -17.280 1.00 69.88 91 VAL A N 1
ATOM 684 C CA . VAL A 1 91 ? -2.134 0.765 -16.310 1.00 69.88 91 VAL A CA 1
ATOM 685 C C . VAL A 1 91 ? -0.669 1.137 -16.411 1.00 69.88 91 VAL A C 1
ATOM 687 O O . VAL A 1 91 ? 0.214 0.324 -16.129 1.00 69.88 91 VAL A O 1
ATOM 690 N N . ARG A 1 92 ? -0.395 2.360 -16.865 1.00 80.06 92 ARG A N 1
ATOM 691 C CA . ARG A 1 92 ? 0.968 2.884 -16.855 1.00 80.06 92 ARG A CA 1
ATOM 692 C C . ARG A 1 92 ? 1.383 3.092 -15.406 1.00 80.06 92 ARG A C 1
ATOM 694 O O . ARG A 1 92 ? 0.794 3.903 -14.702 1.00 80.06 92 ARG A O 1
ATOM 701 N N . VAL A 1 93 ? 2.403 2.362 -14.980 1.00 86.38 93 VAL A N 1
ATOM 702 C CA . VAL A 1 93 ? 3.037 2.537 -13.675 1.00 86.38 93 VAL A CA 1
ATOM 703 C C . VAL A 1 93 ? 4.448 3.040 -13.923 1.00 86.38 93 VAL A C 1
ATOM 705 O O . VAL A 1 93 ? 5.173 2.474 -14.743 1.00 86.38 93 VAL A O 1
ATOM 708 N N . LYS A 1 94 ? 4.848 4.095 -13.216 1.00 90.62 94 LYS A N 1
ATOM 709 C CA . LYS A 1 94 ? 6.231 4.570 -13.198 1.00 90.62 94 LYS A CA 1
ATOM 710 C C . LYS A 1 94 ? 6.718 4.693 -11.764 1.00 90.62 94 LYS A C 1
ATOM 712 O O . LYS A 1 94 ? 5.941 4.962 -10.851 1.00 90.62 94 LYS A O 1
ATOM 717 N N . TYR A 1 95 ? 8.014 4.493 -11.584 1.00 93.44 95 TYR A N 1
ATOM 718 C CA . TYR A 1 95 ? 8.671 4.767 -10.318 1.00 93.44 95 TYR A CA 1
ATOM 719 C C . TYR A 1 95 ? 8.938 6.270 -10.199 1.00 93.44 95 TYR A C 1
ATOM 721 O O . TYR A 1 95 ? 9.415 6.881 -11.154 1.00 93.44 95 TYR A O 1
ATOM 729 N N . VAL A 1 96 ? 8.646 6.845 -9.034 1.00 94.38 96 VAL A N 1
ATOM 730 C CA . VAL A 1 96 ? 8.945 8.245 -8.709 1.00 94.38 96 VAL A CA 1
ATOM 731 C C . VAL A 1 96 ? 9.994 8.256 -7.610 1.00 94.38 96 VAL A C 1
ATOM 733 O O . VAL A 1 96 ? 9.822 7.606 -6.575 1.00 94.38 96 VAL A O 1
ATOM 736 N N . TRP A 1 97 ? 11.096 8.971 -7.823 1.00 95.19 97 TRP A N 1
ATOM 737 C CA . TRP A 1 97 ? 12.138 9.058 -6.814 1.00 95.19 97 TRP A CA 1
ATOM 738 C C . TRP A 1 97 ? 11.729 10.028 -5.705 1.00 95.19 97 TRP A C 1
ATOM 740 O O . TRP A 1 97 ? 11.114 11.056 -5.959 1.00 95.19 97 TRP A O 1
ATOM 750 N N . HIS A 1 98 ? 12.109 9.754 -4.453 1.00 91.81 98 HIS A N 1
ATOM 751 C CA . HIS A 1 98 ? 11.676 10.561 -3.298 1.00 91.81 98 HIS A CA 1
ATOM 752 C C . HIS A 1 98 ? 12.073 12.052 -3.362 1.00 91.81 98 HIS A C 1
ATOM 754 O O . HIS A 1 98 ? 11.534 12.867 -2.612 1.00 91.81 98 HIS A O 1
ATOM 760 N N . ARG A 1 99 ? 13.037 12.413 -4.222 1.00 94.06 99 ARG A N 1
ATOM 761 C CA . ARG A 1 99 ? 13.468 13.801 -4.454 1.00 94.06 99 ARG A CA 1
ATOM 762 C C . ARG A 1 99 ? 12.767 14.483 -5.627 1.00 94.06 99 ARG A C 1
ATOM 764 O O . ARG A 1 99 ? 12.945 15.690 -5.785 1.00 94.06 99 ARG A O 1
ATOM 771 N N . ASP A 1 100 ? 12.012 13.739 -6.423 1.00 95.50 100 ASP A N 1
ATOM 772 C CA . ASP A 1 100 ? 11.261 14.292 -7.542 1.00 95.50 100 ASP A CA 1
ATOM 773 C C . ASP A 1 100 ? 10.057 15.078 -7.019 1.00 95.50 100 ASP A C 1
ATOM 775 O O . ASP A 1 100 ? 9.543 14.815 -5.932 1.00 95.50 100 ASP A O 1
ATOM 779 N N . ARG A 1 101 ? 9.620 16.065 -7.801 1.00 95.88 101 ARG A N 1
ATOM 780 C CA . ARG A 1 101 ? 8.433 16.887 -7.514 1.00 95.88 101 ARG A CA 1
ATOM 781 C C . ARG A 1 101 ? 7.393 16.833 -8.630 1.00 95.88 101 ARG A C 1
ATOM 783 O O . ARG A 1 101 ? 6.259 17.233 -8.411 1.00 95.88 101 ARG A O 1
ATOM 790 N N . ASP A 1 102 ? 7.781 16.366 -9.814 1.00 94.12 102 ASP A N 1
ATOM 791 C CA . ASP A 1 102 ? 6.887 16.293 -10.963 1.00 94.12 102 ASP A CA 1
ATOM 792 C C . ASP A 1 102 ? 6.005 15.045 -10.867 1.00 94.12 102 ASP A C 1
ATOM 794 O O . ASP A 1 102 ? 6.475 13.910 -10.984 1.00 94.12 102 ASP A O 1
ATOM 798 N N . LEU A 1 103 ? 4.719 15.290 -10.624 1.00 95.12 103 LEU A N 1
ATOM 799 C CA . LEU A 1 103 ? 3.673 14.278 -10.536 1.00 95.12 103 LEU A CA 1
ATOM 800 C C . LEU A 1 103 ? 2.548 14.546 -11.548 1.00 95.12 103 LEU A C 1
ATOM 802 O O . LEU A 1 103 ? 1.495 13.925 -11.441 1.00 95.12 103 LEU A O 1
ATOM 806 N N . ASP A 1 104 ? 2.697 15.503 -12.469 1.00 90.12 104 ASP A N 1
ATOM 807 C CA . ASP A 1 104 ? 1.588 16.086 -13.253 1.00 90.12 104 ASP A CA 1
ATOM 808 C C . ASP A 1 104 ? 0.908 15.099 -14.207 1.00 90.12 104 ASP A C 1
ATOM 810 O O . ASP A 1 104 ? -0.292 15.182 -14.498 1.00 90.12 104 ASP A O 1
ATOM 814 N N . ASP A 1 105 ? 1.661 14.105 -14.655 1.00 90.06 105 ASP A N 1
ATOM 815 C CA . ASP A 1 105 ? 1.166 13.021 -15.487 1.00 90.06 105 ASP A CA 1
ATOM 816 C C . ASP A 1 105 ? 0.522 11.874 -14.686 1.00 90.06 105 ASP A C 1
ATOM 818 O O . ASP A 1 105 ? -0.001 10.952 -15.311 1.00 90.06 105 ASP A O 1
ATOM 822 N N . LEU A 1 106 ? 0.507 11.930 -13.350 1.00 93.31 106 LEU A N 1
ATOM 823 C CA . LEU A 1 106 ? -0.036 10.882 -12.484 1.00 93.31 106 LEU A CA 1
ATOM 824 C C . LEU A 1 106 ? -1.449 11.195 -11.989 1.00 93.31 106 LEU A C 1
ATOM 826 O O . LEU A 1 106 ? -1.717 12.278 -11.469 1.00 93.31 106 LEU A O 1
ATOM 830 N N . ASP A 1 107 ? -2.320 10.189 -12.066 1.00 92.69 107 ASP A N 1
ATOM 831 C CA . ASP A 1 107 ? -3.664 10.211 -11.474 1.00 92.69 107 ASP A CA 1
ATOM 832 C C . ASP A 1 107 ? -3.667 9.679 -10.031 1.00 92.69 107 ASP A C 1
ATOM 834 O O . ASP A 1 107 ? -4.524 10.025 -9.215 1.00 92.69 107 ASP A O 1
ATOM 838 N N . CYS A 1 108 ? -2.694 8.824 -9.700 1.00 95.00 108 CYS A N 1
ATOM 839 C CA . CYS A 1 108 ? -2.542 8.248 -8.374 1.00 95.00 108 CYS A CA 1
ATOM 840 C C . CYS A 1 108 ? -1.072 8.019 -8.005 1.00 95.00 108 CYS A C 1
ATOM 842 O O . CYS A 1 108 ? -0.257 7.652 -8.854 1.00 95.00 108 CYS A O 1
ATOM 844 N N . VAL A 1 109 ? -0.751 8.185 -6.720 1.00 96.94 109 VAL A N 1
ATOM 845 C CA . VAL A 1 109 ? 0.542 7.819 -6.132 1.00 96.94 109 VAL A CA 1
ATOM 846 C C . VAL A 1 109 ? 0.353 6.799 -5.011 1.00 96.94 109 VAL A C 1
ATOM 848 O O . VAL A 1 109 ? -0.477 6.971 -4.121 1.00 96.94 109 VAL A O 1
ATOM 851 N N . VAL A 1 110 ? 1.170 5.745 -5.021 1.00 96.94 110 VAL A N 1
ATOM 852 C CA . VAL A 1 110 ? 1.238 4.761 -3.934 1.00 96.94 110 VAL A CA 1
ATOM 853 C C . VAL A 1 110 ? 2.527 4.980 -3.145 1.00 96.94 110 VAL A C 1
ATOM 855 O O . VAL A 1 110 ? 3.620 4.834 -3.690 1.00 96.94 110 VAL A O 1
ATOM 858 N N . LEU A 1 111 ? 2.407 5.310 -1.859 1.00 97.25 111 LEU A N 1
ATOM 859 C CA . LEU A 1 111 ? 3.526 5.334 -0.922 1.00 97.25 111 LEU A CA 1
ATOM 860 C C . LEU A 1 111 ? 3.709 3.921 -0.339 1.00 97.25 111 LEU A C 1
ATOM 862 O O . LEU A 1 111 ? 2.819 3.429 0.371 1.00 97.25 111 LEU A O 1
ATOM 866 N N . PRO A 1 112 ? 4.824 3.239 -0.652 1.00 93.81 112 PRO A N 1
ATOM 867 C CA . PRO A 1 112 ? 5.010 1.845 -0.277 1.00 93.81 112 PRO A CA 1
ATOM 868 C C . PRO A 1 112 ? 5.296 1.682 1.220 1.00 93.81 112 PRO A C 1
ATOM 870 O O . PRO A 1 112 ? 5.769 2.598 1.897 1.00 93.81 112 PRO A O 1
ATOM 873 N N . GLY A 1 113 ? 5.068 0.468 1.722 1.00 90.31 113 GLY A N 1
ATOM 874 C CA . GLY A 1 113 ? 5.556 0.053 3.033 1.00 90.31 113 GLY A CA 1
ATOM 875 C C . GLY A 1 113 ? 7.079 -0.129 3.076 1.00 90.31 113 GLY A C 1
ATOM 876 O O . GLY A 1 113 ? 7.752 -0.175 2.047 1.00 90.31 113 GLY A O 1
ATOM 877 N N . GLY A 1 114 ? 7.637 -0.267 4.280 1.00 89.88 114 GLY A N 1
ATOM 878 C CA . GLY A 1 114 ? 9.078 -0.417 4.490 1.00 89.88 114 GLY A CA 1
ATOM 879 C C . GLY A 1 114 ? 9.543 0.226 5.793 1.00 89.88 114 GLY A C 1
ATOM 880 O O . GLY A 1 114 ? 8.772 0.323 6.739 1.00 89.88 114 GLY A O 1
ATOM 881 N N . PHE A 1 115 ? 10.802 0.657 5.811 1.00 89.44 115 PHE A N 1
ATOM 882 C CA . PHE A 1 115 ? 11.440 1.372 6.920 1.00 89.44 115 PHE A CA 1
ATOM 883 C C . PHE A 1 115 ? 12.153 2.598 6.344 1.00 89.44 115 PHE A C 1
ATOM 885 O O . PHE A 1 115 ? 13.375 2.592 6.162 1.00 89.44 115 PHE A O 1
ATOM 892 N N . SER A 1 116 ? 11.395 3.608 5.912 1.00 84.12 116 SER A N 1
ATOM 893 C CA . SER A 1 116 ? 11.985 4.804 5.304 1.00 84.12 116 SER A CA 1
ATOM 894 C C . SER A 1 116 ? 13.006 5.446 6.251 1.00 84.12 116 SER A C 1
ATOM 896 O O . SER A 1 116 ? 12.743 5.672 7.429 1.00 84.12 116 SER A O 1
ATOM 898 N N . TYR A 1 117 ? 14.223 5.684 5.747 1.00 86.06 117 TYR A N 1
ATOM 899 C CA . TYR A 1 117 ? 15.367 6.125 6.562 1.00 86.06 117 TYR A CA 1
ATOM 900 C C . TYR A 1 117 ? 15.624 5.253 7.809 1.00 86.06 117 TYR A C 1
ATOM 902 O O . TYR A 1 117 ? 16.060 5.764 8.837 1.00 86.06 117 TYR A O 1
ATOM 910 N N . GLY A 1 118 ? 15.323 3.952 7.743 1.00 81.19 118 GLY A N 1
ATOM 911 C CA . GLY A 1 118 ? 15.481 3.018 8.861 1.00 81.19 118 GLY A CA 1
ATOM 912 C C . GLY A 1 118 ? 14.595 3.323 10.071 1.00 81.19 118 GLY A C 1
ATOM 913 O O . GLY A 1 118 ? 14.882 2.816 11.150 1.00 81.19 118 GLY A O 1
ATOM 914 N N . ASP A 1 119 ? 13.581 4.182 9.912 1.00 85.25 119 ASP A N 1
ATOM 915 C CA . ASP A 1 119 ? 12.756 4.729 10.993 1.00 85.25 119 ASP A CA 1
ATOM 916 C C . ASP A 1 119 ? 13.592 5.346 12.144 1.00 85.25 119 ASP A C 1
ATOM 918 O O . ASP A 1 119 ? 13.150 5.399 13.289 1.00 85.25 119 ASP A O 1
ATOM 922 N N . TYR A 1 120 ? 14.807 5.846 11.848 1.00 79.25 120 TYR A N 1
ATOM 923 C CA . TYR A 1 120 ? 15.809 6.227 12.861 1.00 79.25 120 TYR A CA 1
ATOM 924 C C . TYR A 1 120 ? 15.343 7.275 13.878 1.00 79.25 120 TYR A C 1
ATOM 926 O O . TYR A 1 120 ? 15.764 7.230 15.032 1.00 79.25 120 TYR A O 1
ATOM 934 N N . LEU A 1 121 ? 14.530 8.243 13.447 1.00 82.06 121 LEU A N 1
ATOM 935 C CA . LEU A 1 121 ? 13.947 9.242 14.346 1.00 82.06 121 LEU A CA 1
ATOM 936 C C . LEU A 1 121 ? 12.588 8.768 14.870 1.00 82.06 121 LEU A C 1
ATOM 938 O O . LEU A 1 121 ? 12.353 8.724 16.074 1.00 82.06 121 LEU A O 1
ATOM 942 N N . ARG A 1 122 ? 11.692 8.476 13.930 1.00 85.94 122 ARG A N 1
ATOM 943 C CA . ARG A 1 122 ? 10.345 7.935 14.101 1.00 85.94 122 ARG A CA 1
ATOM 944 C C . ARG A 1 122 ? 9.874 7.480 12.725 1.00 85.94 122 ARG A C 1
ATOM 946 O O . ARG A 1 122 ? 10.264 8.106 11.728 1.00 85.94 122 ARG A O 1
ATOM 953 N N . ALA A 1 123 ? 9.063 6.429 12.654 1.00 85.19 123 ALA A N 1
ATOM 954 C CA . ALA A 1 123 ? 8.646 5.897 11.368 1.00 85.19 123 ALA A CA 1
ATOM 955 C C . ALA A 1 123 ? 7.935 6.954 10.508 1.00 85.19 123 ALA A C 1
ATOM 957 O O . ALA A 1 123 ? 7.041 7.664 10.964 1.00 85.19 123 ALA A O 1
ATOM 958 N N . GLY A 1 124 ? 8.400 7.111 9.268 1.00 87.25 124 GLY A N 1
ATOM 959 C CA . GLY A 1 124 ? 7.863 8.076 8.307 1.00 87.25 124 GLY A CA 1
ATOM 960 C C . GLY A 1 124 ? 8.222 9.552 8.539 1.00 87.25 124 GLY A C 1
ATOM 961 O O . GLY A 1 124 ? 8.029 10.350 7.626 1.00 87.25 124 GLY A O 1
ATOM 962 N N . ALA A 1 125 ? 8.805 9.944 9.678 1.00 90.88 125 ALA A N 1
ATOM 963 C CA . ALA A 1 125 ? 9.000 11.363 10.021 1.00 90.88 125 ALA A CA 1
ATOM 964 C C . ALA A 1 125 ? 9.988 12.100 9.098 1.00 90.88 125 ALA A C 1
ATOM 966 O O . ALA A 1 125 ? 9.784 13.264 8.753 1.00 90.88 125 ALA A O 1
ATOM 967 N N . ILE A 1 126 ? 11.067 11.427 8.680 1.00 91.19 126 ILE A N 1
ATOM 968 C CA . ILE A 1 126 ? 12.051 12.007 7.750 1.00 91.19 126 ILE A CA 1
ATOM 969 C C . ILE A 1 126 ? 11.486 12.003 6.324 1.00 91.19 126 ILE A C 1
ATOM 971 O O . ILE A 1 126 ? 11.556 13.011 5.623 1.00 91.19 126 ILE A O 1
ATOM 975 N N . ALA A 1 127 ? 10.876 10.891 5.904 1.00 92.75 127 ALA A N 1
ATOM 976 C CA . ALA A 1 127 ? 10.301 10.755 4.568 1.00 92.75 127 ALA A CA 1
ATOM 977 C C . ALA A 1 127 ? 9.074 11.653 4.338 1.00 92.75 127 ALA A C 1
ATOM 979 O O . ALA A 1 127 ? 8.881 12.122 3.218 1.00 92.75 127 ALA A O 1
ATOM 980 N N . GLY A 1 128 ? 8.310 11.980 5.383 1.00 92.56 128 GLY A N 1
ATOM 981 C CA . GLY A 1 128 ? 7.205 12.946 5.345 1.00 92.56 128 GLY A CA 1
ATOM 982 C C . GLY A 1 128 ? 7.619 14.365 4.955 1.00 92.56 128 GLY A C 1
ATOM 983 O O . GLY A 1 128 ? 6.770 15.175 4.605 1.00 92.56 128 GLY A O 1
ATOM 984 N N . ARG A 1 129 ? 8.925 14.660 4.963 1.00 93.31 129 ARG A N 1
ATOM 985 C CA . ARG A 1 129 ? 9.511 15.935 4.519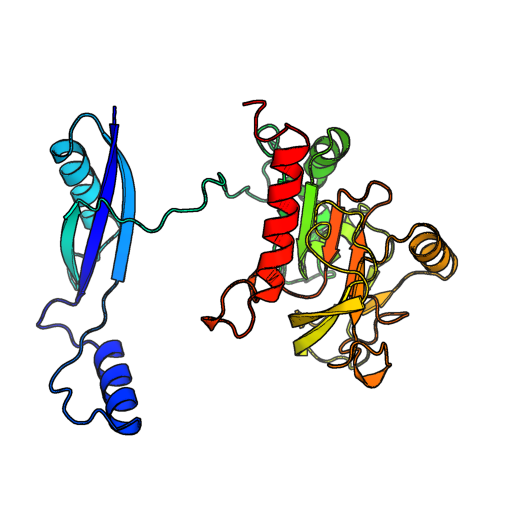 1.00 93.31 129 ARG A CA 1
ATOM 986 C C . ARG A 1 129 ? 10.243 15.824 3.181 1.00 93.31 129 ARG A C 1
ATOM 988 O O . ARG A 1 129 ? 11.036 16.694 2.833 1.00 93.31 129 ARG A O 1
ATOM 995 N N . SER A 1 130 ? 10.064 14.717 2.464 1.00 94.94 130 SER A N 1
ATOM 996 C CA . SER A 1 130 ? 10.696 14.530 1.161 1.00 94.94 130 SER A CA 1
ATOM 997 C C . SER A 1 130 ? 9.999 15.376 0.082 1.00 94.94 130 SER A C 1
ATOM 999 O O . SER A 1 130 ? 8.785 15.581 0.163 1.00 94.94 130 SER A O 1
ATOM 1001 N N . PRO A 1 131 ? 10.733 15.848 -0.946 1.00 96.62 131 PRO A N 1
ATOM 1002 C CA . PRO A 1 131 ? 10.159 16.648 -2.029 1.00 96.62 131 PRO A CA 1
ATOM 1003 C C . PRO A 1 131 ? 8.929 16.024 -2.698 1.00 96.62 131 PRO A C 1
ATOM 1005 O O . PRO A 1 131 ? 7.982 16.745 -3.007 1.00 96.62 131 PRO A O 1
ATOM 1008 N N . VAL A 1 132 ? 8.910 14.696 -2.863 1.00 96.56 132 VAL A N 1
ATOM 1009 C CA . VAL A 1 132 ? 7.764 14.007 -3.469 1.00 96.56 132 VAL A CA 1
ATOM 1010 C C . VAL A 1 132 ? 6.514 14.115 -2.597 1.00 96.56 132 VAL A C 1
ATOM 1012 O O . VAL A 1 132 ? 5.423 14.300 -3.121 1.00 96.56 132 VAL A O 1
ATOM 1015 N N . VAL A 1 133 ? 6.666 14.055 -1.268 1.00 96.31 133 VAL A N 1
ATOM 1016 C CA . VAL A 1 133 ? 5.549 14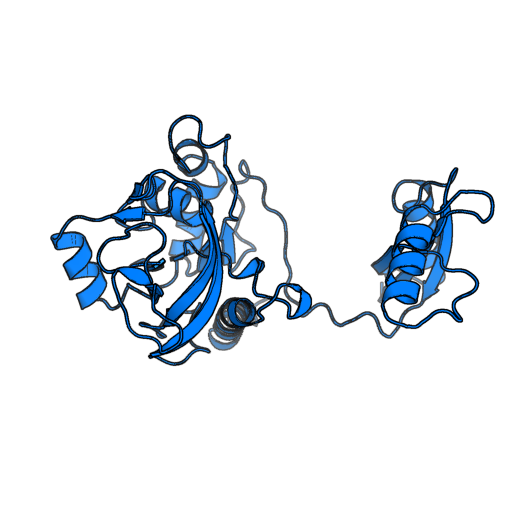.157 -0.318 1.00 96.31 133 VAL A CA 1
ATOM 1017 C C . VAL A 1 133 ? 4.993 15.579 -0.275 1.00 96.31 133 VAL A C 1
ATOM 1019 O O . VAL A 1 133 ? 3.781 15.751 -0.177 1.00 96.31 133 VAL A O 1
ATOM 1022 N N . GLU A 1 134 ? 5.845 16.598 -0.414 1.00 94.81 134 GLU A N 1
ATOM 1023 C CA . GLU A 1 134 ? 5.386 17.983 -0.582 1.00 94.81 134 GLU A CA 1
ATOM 1024 C C . GLU A 1 134 ? 4.530 18.136 -1.850 1.00 94.81 134 GLU A C 1
ATOM 1026 O O . GLU A 1 134 ? 3.443 18.712 -1.789 1.00 94.81 134 GLU A O 1
ATOM 1031 N N . ALA A 1 135 ? 4.976 17.557 -2.971 1.00 96.75 135 ALA A N 1
ATOM 1032 C CA . ALA A 1 135 ? 4.272 17.610 -4.254 1.00 96.75 135 ALA A CA 1
ATOM 1033 C C . ALA A 1 135 ? 2.923 16.862 -4.259 1.00 96.75 135 ALA A C 1
ATOM 1035 O O . ALA A 1 135 ? 2.053 17.157 -5.080 1.00 96.75 135 ALA A O 1
ATOM 1036 N N . LEU A 1 136 ? 2.691 15.935 -3.316 1.00 97.50 136 LEU A N 1
ATOM 1037 C CA . LEU A 1 136 ? 1.393 15.260 -3.186 1.00 97.50 136 LEU A CA 1
ATOM 1038 C C . LEU A 1 136 ? 0.246 16.234 -2.893 1.00 97.50 136 LEU A C 1
ATOM 1040 O O . LEU A 1 136 ? -0.898 15.917 -3.206 1.00 97.50 136 LEU A O 1
ATOM 1044 N N . ARG A 1 137 ? 0.516 17.413 -2.313 1.00 95.31 137 ARG A N 1
ATOM 1045 C CA . ARG A 1 137 ? -0.533 18.414 -2.057 1.00 95.31 137 ARG A CA 1
ATOM 1046 C C . ARG A 1 137 ? -1.173 18.896 -3.351 1.00 95.31 137 ARG A C 1
ATOM 1048 O O . ARG A 1 137 ? -2.397 18.940 -3.426 1.00 95.31 137 ARG A O 1
ATOM 1055 N N . ASP A 1 138 ? -0.357 19.178 -4.361 1.00 95.44 138 ASP A N 1
ATOM 1056 C CA . ASP A 1 138 ? -0.829 19.642 -5.666 1.00 95.44 138 ASP A CA 1
ATOM 1057 C C . ASP A 1 138 ? -1.570 18.524 -6.410 1.00 95.44 138 ASP A C 1
ATOM 1059 O O . ASP A 1 138 ? -2.622 18.769 -7.001 1.00 95.44 138 ASP A O 1
ATOM 1063 N N . LEU A 1 139 ? -1.078 17.280 -6.309 1.00 96.25 139 LEU A N 1
ATOM 1064 C CA . LEU A 1 139 ? -1.759 16.090 -6.832 1.00 96.25 139 LEU 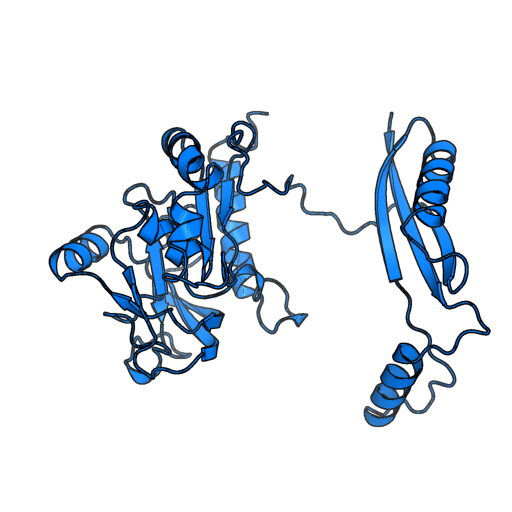A CA 1
ATOM 1065 C C . LEU A 1 139 ? -3.153 15.912 -6.213 1.00 96.25 139 LEU A C 1
ATOM 1067 O O . LEU A 1 139 ? -4.127 15.720 -6.937 1.00 96.25 139 LEU A O 1
ATOM 1071 N N . VAL A 1 140 ? -3.260 15.983 -4.886 1.00 95.88 140 VAL A N 1
ATOM 1072 C CA . VAL A 1 140 ? -4.533 15.811 -4.173 1.00 95.88 140 VAL A CA 1
ATOM 1073 C C . VAL A 1 140 ? -5.481 16.979 -4.453 1.00 95.88 140 VAL A C 1
ATOM 1075 O O . VAL A 1 140 ? -6.669 16.756 -4.681 1.00 95.88 140 VAL A O 1
ATOM 1078 N N . ALA A 1 141 ? -4.973 18.214 -4.515 1.00 93.94 141 ALA A N 1
ATOM 1079 C CA . ALA A 1 141 ? -5.775 19.410 -4.786 1.00 93.94 141 ALA A CA 1
ATOM 1080 C C . ALA A 1 141 ? -6.462 19.382 -6.162 1.00 93.94 141 ALA A C 1
ATOM 1082 O O . ALA A 1 141 ? -7.557 19.923 -6.312 1.00 93.94 141 ALA A O 1
ATOM 1083 N N . ARG A 1 142 ? -5.858 18.722 -7.161 1.00 92.81 142 ARG A N 1
ATOM 1084 C CA . ARG A 1 142 ? -6.469 18.506 -8.487 1.00 92.81 142 ARG A CA 1
ATOM 1085 C C . ARG A 1 142 ? -7.296 17.218 -8.601 1.00 92.81 142 ARG A C 1
ATOM 1087 O O . ARG A 1 142 ? -7.698 16.864 -9.706 1.00 92.81 142 ARG A O 1
ATOM 1094 N N . GLY A 1 143 ? -7.547 16.522 -7.489 1.00 90.56 143 GLY A N 1
ATOM 1095 C CA . GLY A 1 143 ? -8.375 15.311 -7.431 1.00 90.56 143 GLY A CA 1
ATOM 1096 C C . GLY A 1 143 ? -7.624 13.989 -7.620 1.00 90.56 143 GLY A C 1
ATOM 1097 O O . GLY A 1 143 ? -8.259 12.948 -7.763 1.00 90.56 143 GLY A O 1
ATOM 1098 N N . GLY A 1 144 ? -6.289 14.003 -7.623 1.00 95.06 144 GLY A N 1
ATOM 1099 C CA . GLY A 1 144 ? -5.486 12.783 -7.659 1.00 95.06 144 GLY A CA 1
ATOM 1100 C C . GLY A 1 144 ? -5.576 11.990 -6.352 1.00 95.06 144 GLY A C 1
ATOM 1101 O O . GLY A 1 144 ? -5.789 12.548 -5.274 1.00 95.06 144 GLY A O 1
ATOM 1102 N N . CYS A 1 145 ? -5.399 10.674 -6.449 1.00 97.12 145 CYS A N 1
ATOM 1103 C CA . CYS A 1 145 ? -5.513 9.764 -5.309 1.00 97.12 145 CYS A CA 1
ATOM 1104 C C . CYS A 1 145 ? -4.145 9.408 -4.708 1.00 97.12 145 CYS A C 1
ATOM 1106 O O . CYS A 1 145 ? -3.167 9.222 -5.431 1.00 97.12 145 CYS A O 1
ATOM 1108 N N . VAL A 1 146 ? -4.069 9.216 -3.390 1.00 98.25 146 VAL A N 1
ATOM 1109 C CA . VAL A 1 146 ? -2.854 8.744 -2.711 1.00 98.25 146 VAL A CA 1
ATOM 1110 C C . VAL A 1 146 ? -3.163 7.550 -1.816 1.00 98.25 146 VAL A C 1
ATOM 1112 O O . VAL A 1 146 ? -4.022 7.633 -0.946 1.00 98.25 146 VAL A O 1
ATOM 1115 N N . LEU A 1 147 ? -2.435 6.449 -1.992 1.00 98.25 147 LEU A N 1
ATOM 1116 C CA . LEU A 1 147 ? -2.516 5.269 -1.129 1.00 98.25 147 LEU A CA 1
ATOM 1117 C C . LEU A 1 147 ? -1.204 5.090 -0.364 1.00 98.25 147 LEU A C 1
ATOM 1119 O O . LEU A 1 147 ? -0.176 4.795 -0.965 1.00 98.25 147 LEU A O 1
ATOM 1123 N N . GLY A 1 148 ? -1.229 5.216 0.959 1.00 98.19 148 GLY A N 1
ATOM 1124 C CA . GLY A 1 148 ? -0.101 4.897 1.829 1.00 98.19 148 GLY A CA 1
ATOM 1125 C C . GLY A 1 148 ? -0.311 3.581 2.564 1.00 98.19 148 GLY A C 1
ATOM 1126 O O . GLY A 1 148 ? -1.166 3.500 3.441 1.00 98.19 148 GLY A O 1
ATOM 1127 N N . SER A 1 149 ? 0.501 2.569 2.250 1.00 97.50 149 SER A N 1
ATOM 1128 C CA . SER A 1 149 ? 0.469 1.261 2.927 1.00 97.50 149 SER A CA 1
ATOM 1129 C C . SER A 1 149 ? 1.592 1.138 3.962 1.00 97.50 149 SER A C 1
ATOM 1131 O O . SER A 1 149 ? 2.735 1.503 3.688 1.00 97.50 149 SER A O 1
ATOM 1133 N N . CYS A 1 150 ? 1.294 0.637 5.162 1.00 97.19 150 CYS A N 1
ATOM 1134 C CA . CYS A 1 150 ? 2.219 0.495 6.292 1.00 97.19 150 CYS A CA 1
ATOM 1135 C C . CYS A 1 150 ? 3.048 1.773 6.563 1.00 97.19 150 CYS A C 1
ATOM 1137 O O . CYS A 1 150 ? 2.543 2.723 7.157 1.00 97.19 150 CYS A O 1
ATOM 1139 N N . ASN A 1 151 ? 4.304 1.837 6.100 1.00 96.88 151 ASN A N 1
ATOM 1140 C CA . ASN A 1 151 ? 5.159 3.025 6.242 1.00 96.88 151 ASN A CA 1
ATOM 1141 C C . ASN A 1 151 ? 4.651 4.226 5.445 1.00 96.88 151 ASN A C 1
ATOM 1143 O O . ASN A 1 151 ? 4.781 5.356 5.903 1.00 96.88 151 ASN A O 1
ATOM 1147 N N . GLY A 1 152 ? 3.964 3.994 4.325 1.00 97.94 152 GLY A N 1
ATOM 1148 C CA . GLY A 1 152 ? 3.241 5.038 3.611 1.00 97.94 152 GLY A CA 1
ATOM 1149 C C . GLY A 1 152 ? 2.160 5.701 4.468 1.00 97.94 152 GLY A C 1
ATOM 1150 O O . GLY A 1 152 ? 2.033 6.919 4.434 1.00 97.94 152 GLY A O 1
ATOM 1151 N N . PHE A 1 153 ? 1.426 4.946 5.294 1.00 98.50 153 PHE A N 1
ATOM 1152 C CA . PHE A 1 153 ? 0.432 5.529 6.207 1.00 98.50 153 PHE A CA 1
ATOM 1153 C C . PHE A 1 153 ? 1.109 6.397 7.278 1.00 98.50 153 PHE A C 1
ATOM 1155 O O . PHE A 1 153 ? 0.701 7.532 7.515 1.00 98.50 153 PHE A O 1
ATOM 1162 N N . GLN A 1 154 ? 2.206 5.908 7.858 1.00 98.19 154 GLN A N 1
ATOM 1163 C CA . GLN A 1 154 ? 3.005 6.672 8.820 1.00 98.19 154 GLN A CA 1
ATOM 1164 C C . GLN A 1 154 ? 3.487 8.002 8.213 1.00 98.19 154 GLN A C 1
ATOM 1166 O O . GLN A 1 154 ? 3.302 9.056 8.815 1.00 98.19 154 GLN A O 1
ATOM 1171 N N . ILE A 1 155 ? 4.009 7.969 6.981 1.00 98.31 155 ILE A N 1
ATOM 117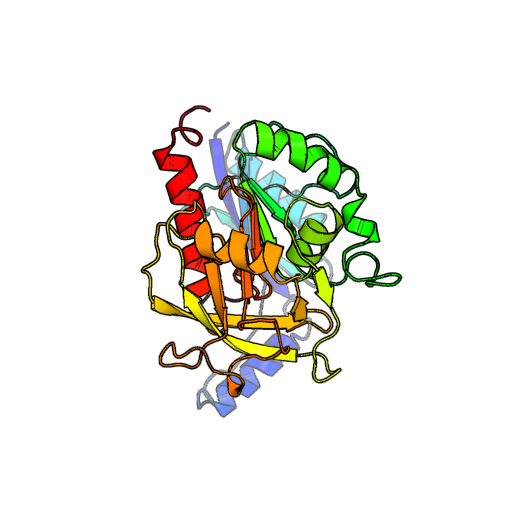2 C CA . ILE A 1 155 ? 4.424 9.161 6.225 1.00 98.31 155 ILE A CA 1
ATOM 1173 C C . ILE A 1 155 ? 3.258 10.141 6.033 1.00 98.31 155 ILE A C 1
ATOM 1175 O O . ILE A 1 155 ? 3.440 11.341 6.231 1.00 98.31 155 ILE A O 1
ATOM 1179 N N . LEU A 1 156 ? 2.066 9.658 5.672 1.00 98.50 156 LEU A N 1
ATOM 1180 C CA . LEU A 1 156 ? 0.890 10.510 5.451 1.00 98.50 156 LEU A CA 1
ATOM 1181 C C . LEU A 1 156 ? 0.405 11.200 6.733 1.00 98.50 156 LEU A C 1
ATOM 1183 O O . LEU A 1 156 ? -0.008 12.360 6.669 1.00 98.50 156 LEU A O 1
ATOM 1187 N N . CYS A 1 157 ? 0.482 10.529 7.887 1.00 98.06 157 CYS A N 1
ATOM 1188 C CA . CYS A 1 157 ? 0.212 11.157 9.183 1.00 98.06 157 CYS A CA 1
ATOM 1189 C C . CYS A 1 157 ? 1.276 12.206 9.534 1.00 98.06 157 CYS A C 1
ATOM 1191 O O . CYS A 1 157 ? 0.937 13.337 9.875 1.00 98.06 157 CYS A O 1
ATOM 1193 N N . GLU A 1 158 ? 2.563 11.877 9.384 1.00 96.94 158 GLU A N 1
ATOM 1194 C CA . GLU A 1 158 ? 3.678 12.797 9.666 1.00 96.94 158 GLU A CA 1
ATOM 1195 C C . GLU A 1 158 ? 3.669 14.046 8.774 1.00 96.94 158 GLU A C 1
ATOM 1197 O O . GLU A 1 158 ? 4.024 15.140 9.214 1.00 96.94 158 GLU A O 1
ATOM 1202 N N . ALA A 1 159 ? 3.233 13.898 7.524 1.00 96.94 159 ALA A N 1
ATOM 1203 C CA . ALA A 1 159 ? 3.088 14.992 6.571 1.00 96.94 159 ALA A CA 1
ATOM 1204 C C . ALA A 1 159 ? 1.758 15.762 6.715 1.00 96.94 159 ALA A C 1
ATOM 1206 O O . ALA A 1 159 ? 1.535 16.746 6.005 1.00 96.94 159 ALA A O 1
ATOM 1207 N N . GLY A 1 160 ? 0.868 15.342 7.620 1.00 96.81 160 GLY A N 1
ATOM 1208 C CA . GLY A 1 160 ? -0.407 16.012 7.885 1.00 96.81 160 GLY A CA 1
ATOM 1209 C C . GLY A 1 160 ? -1.444 15.868 6.768 1.00 96.81 160 GLY A C 1
ATOM 1210 O O . GLY A 1 160 ? -2.302 16.735 6.626 1.00 96.81 160 GLY A O 1
ATOM 1211 N N . PHE A 1 161 ? -1.361 14.813 5.951 1.00 98.06 161 PHE A N 1
ATOM 1212 C CA . PHE A 1 161 ? -2.443 14.440 5.030 1.00 98.06 161 PHE A CA 1
ATOM 1213 C C . PHE A 1 161 ? -3.564 13.681 5.745 1.00 98.06 161 PHE A C 1
ATOM 1215 O O . PHE A 1 161 ? -4.720 13.762 5.339 1.00 98.06 161 PHE A O 1
ATOM 1222 N N . LEU A 1 162 ? -3.221 12.944 6.805 1.00 98.50 162 LEU A N 1
ATOM 1223 C CA . LEU A 1 162 ? -4.155 12.161 7.606 1.00 98.50 162 LEU A CA 1
ATOM 1224 C C . LEU A 1 162 ? -4.019 12.525 9.088 1.00 98.50 162 LEU A C 1
ATOM 1226 O O . LEU A 1 162 ? -2.899 12.733 9.558 1.00 98.50 162 LEU A O 1
ATOM 1230 N N . PRO A 1 163 ? -5.128 12.595 9.841 1.00 97.94 163 PRO A N 1
ATOM 1231 C CA . PRO A 1 163 ? -5.075 12.926 11.256 1.00 97.94 163 PRO A CA 1
ATOM 1232 C C . PRO A 1 163 ? -4.626 11.728 12.107 1.00 97.94 163 PRO A C 1
ATOM 1234 O O . PRO A 1 163 ? -4.771 10.564 11.722 1.00 97.94 163 PRO A O 1
ATOM 1237 N N . GLY A 1 164 ? -4.149 12.017 13.317 1.00 97.00 164 GLY A N 1
ATOM 1238 C CA . GLY A 1 164 ? -3.648 11.014 14.256 1.00 97.00 164 GLY A CA 1
ATOM 1239 C C . GLY A 1 164 ? -2.183 10.645 14.025 1.00 97.00 164 GLY A C 1
ATOM 1240 O O . GLY A 1 164 ? -1.468 11.288 13.259 1.00 97.00 164 GLY A O 1
ATOM 1241 N N . ALA A 1 165 ? -1.726 9.620 14.737 1.00 96.81 165 ALA A N 1
ATOM 1242 C CA . ALA A 1 165 ? -0.353 9.142 14.690 1.00 96.81 165 ALA A CA 1
ATOM 1243 C C . ALA A 1 165 ? -0.291 7.616 14.790 1.00 96.81 165 ALA A C 1
ATOM 1245 O O . ALA A 1 165 ? -1.145 6.973 15.407 1.00 96.81 165 ALA A O 1
ATOM 1246 N N . LEU A 1 166 ? 0.763 7.051 14.207 1.00 97.62 166 LEU A N 1
ATOM 1247 C CA . LEU A 1 166 ? 1.094 5.637 14.299 1.00 97.62 166 LEU A CA 1
ATOM 1248 C C . LEU A 1 166 ? 2.241 5.488 15.298 1.00 97.62 166 LEU A C 1
ATOM 1250 O O . LEU A 1 166 ? 3.292 6.108 15.161 1.00 97.62 166 LEU A O 1
ATOM 1254 N N . MET A 1 167 ? 2.012 4.695 16.336 1.00 95.44 167 MET A N 1
ATOM 1255 C CA . MET A 1 167 ? 2.932 4.517 17.453 1.00 95.44 167 MET A CA 1
ATOM 1256 C C . MET A 1 167 ? 3.396 3.067 17.545 1.00 95.44 167 MET A C 1
ATOM 1258 O O . MET A 1 167 ? 2.842 2.165 16.907 1.00 95.44 167 MET A O 1
ATOM 1262 N N . ARG A 1 168 ? 4.387 2.820 18.408 1.00 96.19 168 ARG A N 1
ATOM 1263 C CA . ARG A 1 168 ? 4.823 1.462 18.740 1.00 96.19 168 ARG A CA 1
ATOM 1264 C C . ARG A 1 168 ? 3.635 0.601 19.172 1.00 96.19 168 ARG A C 1
ATOM 1266 O O . ARG A 1 168 ? 2.793 1.043 19.957 1.00 96.19 168 ARG A O 1
ATOM 1273 N N . ASN A 1 169 ? 3.581 -0.623 18.647 1.00 96.88 169 ASN A N 1
ATOM 1274 C CA . ASN A 1 169 ? 2.530 -1.586 18.971 1.00 96.88 169 ASN A CA 1
ATOM 1275 C C . ASN A 1 169 ? 2.392 -1.727 20.500 1.00 96.88 169 ASN A C 1
ATOM 1277 O O . ASN A 1 169 ? 3.399 -1.761 21.207 1.00 96.88 169 ASN A O 1
ATOM 1281 N N . GLU A 1 170 ? 1.170 -1.889 21.013 1.00 96.62 170 GLU A N 1
ATOM 1282 C CA . GLU A 1 170 ? 0.902 -2.049 22.455 1.00 96.62 170 GLU A CA 1
ATOM 1283 C C . GLU A 1 170 ? 1.674 -3.225 23.074 1.00 96.62 170 GLU 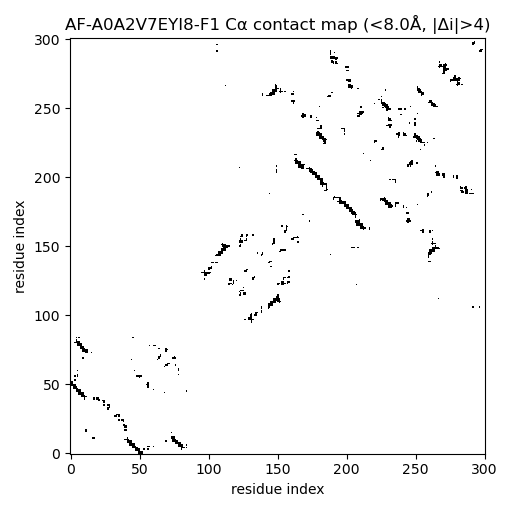A C 1
ATOM 1285 O O . GLU A 1 170 ? 2.145 -3.144 24.203 1.00 96.62 170 GLU A O 1
ATOM 1290 N N . CYS A 1 171 ? 1.877 -4.295 22.303 1.00 92.62 171 CYS A N 1
ATOM 1291 C CA . CYS A 1 171 ? 2.656 -5.461 22.716 1.00 92.62 171 CYS A CA 1
ATOM 1292 C C . CYS A 1 171 ? 4.183 -5.260 22.682 1.00 92.62 171 CYS A C 1
ATOM 1294 O O . CYS A 1 171 ? 4.911 -6.185 23.030 1.00 92.62 171 CYS A O 1
ATOM 1296 N N . LEU A 1 172 ? 4.673 -4.105 22.214 1.00 94.50 172 LEU A N 1
ATOM 1297 C CA . LEU A 1 172 ? 6.096 -3.766 22.055 1.00 94.50 172 LEU A CA 1
ATOM 1298 C C . LEU A 1 172 ? 6.903 -4.727 21.159 1.00 94.50 172 LEU A C 1
ATOM 1300 O O . LEU A 1 172 ? 8.131 -4.718 21.184 1.00 94.50 172 LEU A O 1
ATOM 1304 N N . GLN A 1 173 ? 6.225 -5.539 20.347 1.00 92.00 173 GLN A N 1
ATOM 1305 C CA . GLN A 1 173 ? 6.828 -6.507 19.431 1.00 92.00 173 GLN A CA 1
ATOM 1306 C C . GLN A 1 173 ? 6.488 -6.174 17.978 1.00 92.00 173 GLN A C 1
ATOM 1308 O O . GLN A 1 173 ? 5.405 -5.660 17.681 1.00 92.00 173 GLN A O 1
ATOM 1313 N N . TYR A 1 174 ? 7.396 -6.527 17.066 1.00 92.94 174 TYR A N 1
ATOM 1314 C CA . TYR A 1 174 ? 7.116 -6.528 15.633 1.00 92.94 174 TYR A CA 1
ATOM 1315 C C . TYR A 1 174 ? 6.077 -7.607 15.308 1.00 92.94 174 TYR A C 1
ATOM 1317 O O . TYR A 1 174 ? 6.205 -8.747 15.758 1.00 92.94 174 TYR A O 1
ATOM 1325 N N . ARG A 1 175 ? 5.045 -7.256 14.535 1.00 93.81 175 ARG A N 1
ATOM 1326 C CA . ARG A 1 175 ? 3.988 -8.184 14.116 1.00 93.81 175 ARG A CA 1
ATOM 1327 C C . ARG A 1 175 ? 4.092 -8.434 12.622 1.00 93.81 175 ARG A C 1
ATOM 1329 O O . ARG A 1 175 ? 3.998 -7.493 11.842 1.00 93.81 175 ARG A O 1
ATOM 1336 N N . CYS A 1 176 ? 4.273 -9.702 12.264 1.00 95.75 176 CYS A N 1
ATOM 1337 C CA . CYS A 1 176 ? 4.286 -10.202 10.895 1.00 95.75 176 CYS A CA 1
ATOM 1338 C C . CYS A 1 176 ? 3.351 -11.411 10.819 1.00 95.75 176 CYS A C 1
ATOM 1340 O O . CYS A 1 176 ? 3.726 -12.506 11.233 1.00 95.75 176 CYS A O 1
ATOM 1342 N N . GLN A 1 177 ? 2.105 -11.190 10.410 1.00 94.50 177 GLN A N 1
ATOM 1343 C CA . GLN A 1 177 ? 1.070 -12.226 10.381 1.00 94.50 177 GLN A CA 1
ATOM 1344 C C . GLN A 1 177 ? -0.068 -11.833 9.435 1.00 94.50 177 GLN A C 1
ATOM 1346 O O . GLN A 1 177 ? -0.241 -10.654 9.124 1.00 94.50 177 GLN A O 1
ATOM 1351 N N . SER A 1 178 ? -0.871 -12.808 9.017 1.00 96.25 178 SER A N 1
ATOM 1352 C CA . SER A 1 178 ? -2.153 -12.549 8.354 1.00 96.25 178 SER A CA 1
ATOM 1353 C C . SER A 1 178 ? -3.182 -12.045 9.367 1.00 96.25 178 SER A C 1
ATOM 1355 O O . SER A 1 178 ? -3.212 -12.505 10.509 1.00 96.25 178 SER A O 1
ATOM 1357 N N . THR A 1 179 ? -4.018 -11.092 8.962 1.00 97.31 179 THR A N 1
ATOM 1358 C CA . THR A 1 179 ? -5.073 -10.500 9.800 1.00 97.31 179 THR A CA 1
ATOM 1359 C C . THR A 1 179 ? -6.361 -10.330 9.014 1.00 97.31 179 THR A C 1
ATOM 1361 O O . THR A 1 179 ? -6.321 -10.233 7.786 1.00 97.31 179 THR A O 1
ATOM 1364 N N . HIS A 1 180 ? -7.487 -10.269 9.723 1.00 98.56 180 HIS A N 1
ATOM 1365 C CA . HIS A 1 180 ? -8.779 -9.970 9.122 1.00 98.56 180 HIS A CA 1
ATOM 1366 C C . HIS A 1 180 ? -9.158 -8.507 9.351 1.00 98.56 180 HIS A C 1
ATOM 1368 O O . HIS A 1 180 ? -8.922 -7.931 10.419 1.00 98.56 180 HIS A O 1
ATOM 1374 N N . LEU A 1 181 ? -9.734 -7.909 8.318 1.00 98.44 181 LEU A N 1
ATOM 1375 C CA . LEU A 1 181 ? -10.233 -6.545 8.310 1.00 98.44 181 LEU A CA 1
ATOM 1376 C C . LEU A 1 181 ? -11.710 -6.583 7.964 1.00 98.44 181 LEU A C 1
ATOM 1378 O O . LEU A 1 181 ? -12.089 -7.277 7.026 1.00 98.44 181 LEU A O 1
ATOM 1382 N N . VAL A 1 182 ? -12.525 -5.806 8.664 1.00 98.56 182 VAL A N 1
ATOM 1383 C CA . VAL A 1 182 ? -13.892 -5.523 8.228 1.00 98.56 182 VAL A CA 1
ATOM 1384 C C . VAL A 1 182 ? -13.919 -4.184 7.495 1.00 98.56 182 VAL A C 1
ATOM 1386 O O . VAL A 1 182 ? -13.321 -3.205 7.954 1.00 98.56 182 VAL A O 1
ATOM 1389 N N . VAL A 1 183 ? -14.580 -4.160 6.339 1.00 98.31 183 VAL A N 1
ATOM 1390 C CA . VAL A 1 183 ? -14.823 -2.946 5.547 1.00 98.31 183 VAL A CA 1
ATOM 1391 C C . VAL A 1 183 ? -15.943 -2.140 6.202 1.00 98.31 183 VAL A C 1
ATOM 1393 O O . VAL A 1 183 ? -17.049 -2.650 6.373 1.00 98.31 183 VAL A O 1
ATOM 1396 N N . GLU A 1 184 ? -15.677 -0.885 6.553 1.00 96.06 184 GLU A N 1
ATOM 1397 C CA . GLU A 1 184 ? -16.659 0.008 7.190 1.00 96.06 184 GLU A CA 1
ATOM 1398 C C . GLU A 1 184 ? -17.242 1.016 6.196 1.00 96.06 184 GLU A C 1
ATOM 1400 O O . GLU A 1 184 ? -18.457 1.195 6.152 1.00 96.06 184 GLU A O 1
ATOM 1405 N N . SER A 1 185 ? -16.396 1.603 5.344 1.00 93.06 185 SER A N 1
ATOM 1406 C CA . SER A 1 185 ? -16.794 2.604 4.349 1.00 93.06 185 SER A CA 1
ATOM 1407 C C . SER A 1 185 ? -16.419 2.174 2.929 1.00 93.06 185 SER A C 1
ATOM 1409 O O . SER A 1 185 ? -15.282 1.776 2.656 1.00 93.06 185 SER A O 1
ATOM 1411 N N . VAL A 1 186 ? -17.383 2.269 2.010 1.00 93.44 186 VAL A N 1
ATOM 1412 C CA . VAL A 1 186 ? -17.219 1.971 0.571 1.00 93.44 186 VAL A CA 1
ATOM 1413 C C . VAL A 1 186 ? -17.322 3.217 -0.310 1.00 93.44 186 VAL A C 1
ATOM 1415 O O . VAL A 1 186 ? -17.167 3.135 -1.523 1.00 93.44 186 VAL A O 1
ATOM 1418 N N . GLU A 1 187 ? -17.496 4.390 0.299 1.00 89.62 187 GLU A N 1
ATOM 1419 C CA . GLU A 1 187 ? -17.684 5.680 -0.378 1.00 89.62 187 GLU A CA 1
ATOM 1420 C C . GLU A 1 187 ? -16.344 6.322 -0.784 1.00 89.62 187 GLU A C 1
ATOM 1422 O O . GLU A 1 187 ? -16.163 7.535 -0.715 1.00 89.62 187 GLU A O 1
ATOM 1427 N N . THR A 1 188 ? -15.355 5.505 -1.158 1.00 93.94 188 THR A N 1
ATOM 1428 C CA . THR A 1 188 ? -14.018 5.978 -1.536 1.00 93.94 188 THR A CA 1
ATOM 1429 C C . THR A 1 188 ? -13.586 5.368 -2.868 1.00 93.94 188 THR A C 1
ATOM 1431 O O . THR A 1 188 ? -13.984 4.240 -3.189 1.00 93.94 188 THR A O 1
ATOM 1434 N N . PRO A 1 189 ? -12.716 6.042 -3.645 1.00 94.56 189 PRO A N 1
ATOM 1435 C CA . PRO A 1 189 ? -12.090 5.448 -4.826 1.00 94.56 189 PRO A CA 1
ATOM 1436 C C . PRO A 1 189 ? -11.449 4.084 -4.538 1.00 94.56 189 PRO A C 1
ATOM 1438 O O . PRO A 1 189 ? -11.477 3.195 -5.377 1.00 94.56 189 PRO A O 1
ATOM 1441 N N . PHE A 1 190 ? -10.929 3.879 -3.327 1.00 96.69 190 PHE A N 1
ATOM 1442 C CA . PHE A 1 190 ? -10.214 2.665 -2.939 1.00 96.69 190 PHE A CA 1
ATOM 1443 C C . PHE A 1 190 ? -11.121 1.495 -2.543 1.00 96.69 190 PHE A C 1
ATOM 1445 O O . PHE A 1 190 ? -10.648 0.360 -2.501 1.00 96.69 190 PHE A O 1
ATOM 1452 N N . THR A 1 191 ? -12.395 1.745 -2.224 1.00 95.81 191 THR A N 1
ATOM 1453 C CA . THR A 1 191 ? -13.293 0.733 -1.637 1.00 95.81 191 THR A CA 1
ATOM 1454 C C . THR A 1 191 ? -14.658 0.606 -2.307 1.00 95.81 191 THR A C 1
ATOM 1456 O O . THR A 1 191 ? -15.419 -0.276 -1.917 1.00 95.81 191 THR A O 1
ATOM 1459 N N . ARG A 1 192 ? -14.955 1.386 -3.355 1.00 91.94 192 ARG A N 1
ATOM 1460 C CA . ARG A 1 192 ? -16.240 1.330 -4.084 1.00 91.94 192 ARG A CA 1
ATOM 1461 C C . ARG A 1 192 ? -16.601 -0.037 -4.682 1.00 91.94 192 ARG A C 1
ATOM 1463 O O . ARG A 1 192 ? -17.772 -0.316 -4.905 1.00 91.94 192 ARG A O 1
ATOM 1470 N N . GLY A 1 193 ? -15.615 -0.900 -4.937 1.00 88.88 193 GLY A N 1
ATOM 1471 C CA . GLY A 1 193 ? -15.830 -2.277 -5.401 1.00 88.88 193 GLY A CA 1
ATOM 1472 C C . GLY A 1 193 ? -16.064 -3.299 -4.279 1.00 88.88 193 GLY A C 1
ATOM 1473 O O . GLY A 1 193 ? -16.197 -4.491 -4.558 1.00 88.88 193 GLY A O 1
ATOM 1474 N N . LEU A 1 194 ? -16.076 -2.865 -3.016 1.00 94.88 194 LEU A N 1
ATOM 1475 C CA . LEU A 1 194 ? -16.271 -3.705 -1.833 1.00 94.88 194 LEU A CA 1
ATOM 1476 C C . LEU A 1 194 ? -17.694 -3.560 -1.280 1.00 94.88 194 LEU A C 1
ATOM 1478 O O . LEU A 1 194 ? -18.479 -2.729 -1.730 1.00 94.88 194 LEU A O 1
ATOM 1482 N N . ARG A 1 195 ? -18.036 -4.375 -0.276 1.00 94.81 195 ARG A N 1
ATOM 1483 C CA . ARG A 1 195 ? -19.306 -4.261 0.459 1.00 94.81 195 ARG A CA 1
ATOM 1484 C C . ARG A 1 195 ? -19.065 -3.875 1.921 1.00 94.81 195 ARG A C 1
ATOM 1486 O O . ARG A 1 195 ? -18.155 -4.438 2.531 1.00 94.81 195 ARG A O 1
ATOM 1493 N N . PRO A 1 196 ? -19.895 -3.005 2.524 1.00 96.00 196 PRO A N 1
ATOM 1494 C CA . PRO A 1 196 ? -19.866 -2.790 3.968 1.00 96.00 196 PRO A CA 1
ATOM 1495 C C . PRO A 1 196 ? -20.028 -4.114 4.724 1.00 96.00 196 PRO A C 1
ATOM 1497 O O . PRO A 1 196 ? -20.839 -4.961 4.345 1.00 96.00 196 PRO A O 1
ATOM 1500 N N . GLY A 1 197 ? -19.231 -4.317 5.771 1.00 97.19 197 GLY A N 1
ATOM 1501 C CA . GLY A 1 197 ? -19.198 -5.558 6.548 1.00 97.19 197 GLY A CA 1
ATOM 1502 C C . GLY A 1 197 ? -18.450 -6.718 5.882 1.00 97.19 197 GLY A C 1
ATOM 1503 O O . GLY A 1 197 ? -18.327 -7.781 6.488 1.00 97.19 197 GLY A O 1
ATOM 1504 N N . GLN A 1 198 ? -17.931 -6.552 4.660 1.00 97.56 198 GLN A N 1
ATOM 1505 C CA . GLN A 1 198 ? -17.091 -7.567 4.028 1.00 97.56 198 GLN A CA 1
ATOM 1506 C C . GLN A 1 198 ? -15.819 -7.786 4.854 1.00 97.56 198 GLN A C 1
ATOM 1508 O O . GLN A 1 198 ? -15.159 -6.827 5.252 1.00 97.56 198 GLN A O 1
ATOM 1513 N N . VAL A 1 199 ? -15.468 -9.052 5.077 1.00 98.31 199 VAL A N 1
ATOM 1514 C CA . VAL A 1 199 ? -14.219 -9.438 5.738 1.00 98.31 199 VAL A CA 1
ATOM 1515 C C . VAL A 1 199 ? -13.152 -9.688 4.681 1.00 98.31 199 VAL A C 1
ATOM 1517 O O . VAL A 1 199 ? -13.380 -10.444 3.739 1.00 98.31 199 VAL A O 1
ATOM 1520 N N . LEU A 1 200 ? -12.000 -9.043 4.838 1.00 97.94 200 LEU A N 1
ATOM 1521 C CA . LEU A 1 200 ? -10.823 -9.195 3.989 1.00 97.94 200 LEU A CA 1
ATOM 1522 C C . LEU A 1 200 ? -9.681 -9.803 4.795 1.00 97.94 200 LEU A C 1
ATOM 1524 O O . LEU A 1 200 ? -9.498 -9.468 5.964 1.00 97.94 200 LEU A O 1
ATOM 1528 N N . THR A 1 201 ? -8.869 -10.640 4.163 1.00 97.75 201 THR A N 1
ATOM 1529 C CA . THR A 1 201 ? -7.647 -11.195 4.747 1.00 97.75 201 THR A CA 1
ATOM 1530 C C . THR A 1 201 ? -6.430 -10.513 4.139 1.00 97.75 201 THR A C 1
ATOM 1532 O O . THR A 1 201 ? -6.159 -10.655 2.945 1.00 97.75 201 THR A O 1
ATOM 1535 N N . MET A 1 202 ? -5.669 -9.792 4.966 1.00 95.81 202 MET A N 1
ATOM 1536 C CA . MET A 1 202 ? -4.456 -9.085 4.547 1.00 95.81 202 MET A CA 1
ATOM 1537 C C . MET A 1 202 ? -3.305 -9.284 5.541 1.00 95.81 202 MET A C 1
ATOM 1539 O O . MET A 1 202 ? -3.529 -9.307 6.758 1.00 95.81 202 MET A O 1
ATOM 1543 N N . PRO A 1 203 ? -2.058 -9.400 5.054 1.00 96.94 203 PRO A N 1
ATOM 1544 C CA . PRO A 1 203 ? -0.892 -9.473 5.915 1.00 96.94 203 PRO A CA 1
ATOM 1545 C C . PRO A 1 203 ? -0.542 -8.104 6.504 1.00 96.94 203 PRO A C 1
ATOM 1547 O O . PRO A 1 203 ? -0.689 -7.060 5.866 1.00 96.94 203 PRO A O 1
ATOM 1550 N N . ILE A 1 204 ? -0.006 -8.128 7.719 1.00 97.12 204 ILE A N 1
ATOM 1551 C CA . ILE A 1 204 ? 0.647 -6.992 8.376 1.00 97.12 204 ILE A CA 1
ATOM 1552 C C . ILE A 1 204 ? 2.132 -7.289 8.580 1.00 97.12 204 ILE A C 1
ATOM 1554 O O . ILE A 1 204 ? 2.523 -8.450 8.694 1.00 97.12 204 ILE A O 1
ATOM 1558 N N . SER A 1 205 ? 2.960 -6.244 8.637 1.00 95.19 205 SER A N 1
ATOM 1559 C CA . SER A 1 205 ? 4.405 -6.353 8.873 1.00 95.19 205 SER A CA 1
ATOM 1560 C C . SER A 1 205 ? 4.937 -5.053 9.494 1.00 95.19 205 SER A C 1
ATOM 1562 O O . SER A 1 205 ? 5.539 -4.235 8.804 1.00 95.19 205 SER A O 1
ATOM 1564 N N . HIS A 1 206 ? 4.702 -4.818 10.791 1.00 93.81 206 HIS A N 1
ATOM 1565 C CA . HIS A 1 206 ? 5.063 -3.543 11.437 1.00 93.81 206 HIS A CA 1
ATOM 1566 C C . HIS A 1 206 ? 5.405 -3.649 12.934 1.00 93.81 206 HIS A C 1
ATOM 1568 O O . HIS A 1 206 ? 4.832 -4.444 13.687 1.00 93.81 206 HIS A O 1
ATOM 1574 N N . GLY A 1 207 ? 6.307 -2.773 13.390 1.00 92.19 207 GLY A N 1
ATOM 1575 C CA . GLY A 1 207 ? 6.591 -2.519 14.812 1.00 92.19 207 GLY A CA 1
ATOM 1576 C C . GLY A 1 207 ? 5.882 -1.276 15.367 1.00 92.19 207 GLY A C 1
ATOM 1577 O O . GLY A 1 207 ? 5.590 -1.221 16.561 1.00 92.19 207 GLY A O 1
ATOM 1578 N N . GLU A 1 208 ? 5.556 -0.317 14.495 1.00 93.94 208 GLU A N 1
ATOM 1579 C CA . GLU A 1 208 ? 4.920 0.964 14.834 1.00 93.94 208 GLU A CA 1
ATOM 1580 C C . GLU A 1 208 ? 3.574 1.142 14.117 1.00 93.94 208 GLU A C 1
ATOM 1582 O O . GLU A 1 208 ? 3.371 2.089 13.368 1.00 93.94 208 GLU A O 1
ATOM 1587 N N . GLY A 1 209 ? 2.652 0.191 14.291 1.00 96.50 209 GLY A N 1
ATOM 1588 C CA . GLY A 1 209 ? 1.351 0.207 13.609 1.00 96.50 209 GLY A CA 1
ATOM 1589 C C . GLY A 1 209 ? 0.162 0.611 14.473 1.00 96.50 209 GLY A C 1
ATOM 1590 O O . GLY A 1 209 ? -0.965 0.516 14.004 1.00 96.50 209 GLY A O 1
ATOM 1591 N N . LYS A 1 210 ? 0.370 1.001 15.737 1.00 98.19 210 LYS A N 1
ATOM 1592 C CA . LYS A 1 210 ? -0.726 1.372 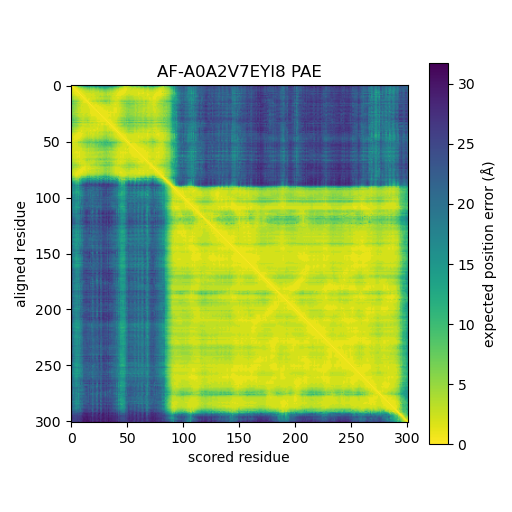16.642 1.00 98.19 210 LYS A CA 1
ATOM 1593 C C . LYS A 1 210 ? -1.271 2.745 16.261 1.00 98.19 210 LYS A C 1
ATOM 1595 O O . LYS A 1 210 ? -0.646 3.750 16.591 1.00 98.19 210 LYS A O 1
ATOM 1600 N N . TYR A 1 211 ? -2.438 2.792 15.626 1.00 98.62 211 TYR A N 1
ATOM 1601 C CA . TYR A 1 211 ? -3.143 4.042 15.376 1.00 98.62 211 TYR A CA 1
ATOM 1602 C C . TYR A 1 211 ? -3.676 4.643 16.676 1.00 98.62 211 TYR A C 1
ATOM 1604 O O . TYR A 1 211 ? -4.273 3.956 17.515 1.00 98.62 211 TYR A O 1
ATOM 1612 N N . HIS A 1 212 ? -3.458 5.942 16.830 1.00 98.31 212 HIS A N 1
ATOM 1613 C CA . HIS A 1 212 ? -3.941 6.731 17.945 1.00 98.31 212 HIS A CA 1
ATOM 1614 C C . HIS A 1 212 ? -4.329 8.131 17.481 1.00 98.31 212 HIS A C 1
ATOM 1616 O O . HIS A 1 212 ? -3.617 8.774 16.711 1.00 98.31 212 HIS A O 1
ATOM 1622 N N . ALA A 1 213 ? -5.437 8.623 18.016 1.00 98.06 213 ALA A N 1
ATOM 1623 C CA . ALA A 1 213 ? -5.895 9.988 17.852 1.00 98.06 213 ALA A CA 1
ATOM 1624 C C . ALA A 1 213 ? -6.648 10.414 19.117 1.00 98.06 213 ALA A C 1
ATOM 1626 O O . ALA A 1 213 ? -7.095 9.569 19.897 1.00 98.06 213 ALA A O 1
ATOM 1627 N N . ASP A 1 214 ? -6.760 11.720 19.339 1.00 97.94 214 ASP A N 1
ATOM 1628 C CA . ASP A 1 214 ? -7.543 12.250 20.450 1.00 97.94 214 ASP A CA 1
ATOM 1629 C C . ASP A 1 214 ? -9.059 11.998 20.245 1.00 97.94 214 ASP A C 1
ATOM 1631 O O . ASP A 1 214 ? -9.513 11.730 19.125 1.00 97.94 214 ASP A O 1
ATOM 1635 N N . PRO A 1 215 ? -9.878 12.082 21.312 1.00 98.12 215 PRO A N 1
ATOM 1636 C CA . PRO A 1 215 ? -11.309 11.800 21.224 1.00 98.12 215 PRO A CA 1
ATOM 1637 C C . PRO A 1 215 ? -12.097 12.689 20.250 1.00 98.12 215 PRO A C 1
ATOM 1639 O O . PRO A 1 215 ? -13.136 12.256 19.756 1.00 98.12 215 PRO A O 1
ATOM 1642 N N . GLU A 1 216 ? -11.660 13.923 19.991 1.00 98.19 216 GLU A N 1
ATOM 1643 C CA . GLU A 1 216 ? -12.329 14.831 19.054 1.00 98.19 216 GLU A CA 1
ATOM 1644 C C . GLU A 1 216 ? -12.055 14.426 17.607 1.00 98.19 216 GLU A C 1
ATOM 1646 O O . GLU A 1 216 ? -12.990 14.300 16.811 1.00 98.19 216 GLU A O 1
ATOM 1651 N N . THR A 1 217 ? -10.799 14.104 17.303 1.00 98.00 217 THR A N 1
ATOM 165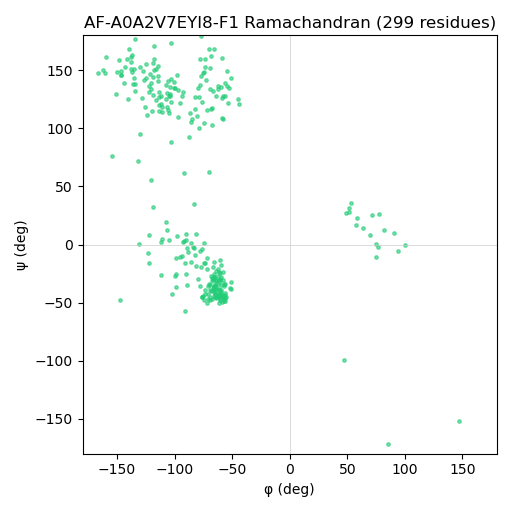2 C CA . THR A 1 217 ? -10.404 13.526 16.019 1.00 98.00 217 THR A CA 1
ATOM 1653 C C . THR A 1 217 ? -11.151 12.215 15.752 1.00 98.00 217 THR A C 1
ATOM 1655 O O . THR A 1 217 ? -11.715 12.038 14.675 1.00 98.00 217 THR A O 1
ATOM 1658 N N . LEU A 1 218 ? -11.246 11.312 16.737 1.00 98.00 218 LEU A N 1
ATOM 1659 C CA . LEU A 1 218 ? -11.976 10.042 16.585 1.00 98.00 218 LEU A CA 1
ATOM 1660 C C . LEU A 1 218 ? -13.485 10.227 16.386 1.00 98.00 218 LEU A C 1
ATOM 1662 O O . LEU A 1 218 ? -14.108 9.461 15.652 1.00 98.00 218 LEU A O 1
ATOM 1666 N N . ARG A 1 219 ? -14.104 11.218 17.041 1.00 98.00 219 ARG A N 1
ATOM 1667 C CA . ARG A 1 219 ? -15.501 11.588 16.753 1.00 98.00 219 ARG A CA 1
ATOM 1668 C C . ARG A 1 219 ? -15.643 12.057 15.309 1.00 98.00 219 ARG A C 1
ATOM 1670 O O . ARG A 1 219 ? -16.442 11.487 14.581 1.00 98.00 219 ARG A O 1
ATOM 1677 N N . THR A 1 220 ? -14.792 12.984 14.876 1.00 97.75 220 THR A N 1
ATOM 1678 C CA . THR A 1 220 ? -14.812 13.515 13.505 1.00 97.75 220 THR A CA 1
ATOM 1679 C C . THR A 1 220 ? -14.670 12.408 12.461 1.00 97.75 220 THR A C 1
ATOM 1681 O O . THR A 1 220 ? -15.449 12.359 11.512 1.00 97.75 220 THR A O 1
ATOM 1684 N N . LEU A 1 221 ? -13.720 11.485 12.655 1.00 97.94 221 LEU A N 1
ATOM 1685 C CA . LEU A 1 221 ? -13.504 10.362 11.742 1.00 97.94 221 LEU A CA 1
ATOM 1686 C C . LEU A 1 221 ? -14.729 9.445 11.634 1.00 97.94 221 LEU A C 1
ATOM 1688 O O . LEU A 1 221 ? -15.032 8.968 10.543 1.00 97.94 221 LEU A O 1
ATOM 1692 N N . ARG A 1 222 ? -15.440 9.201 12.741 1.00 95.56 222 ARG A N 1
ATOM 1693 C CA . ARG A 1 222 ? -16.667 8.389 12.748 1.00 95.56 222 ARG A CA 1
ATOM 1694 C C . ARG A 1 222 ? -17.834 9.119 12.101 1.00 95.56 222 ARG A C 1
ATOM 1696 O O . ARG A 1 222 ? -18.459 8.570 11.201 1.00 95.56 222 ARG A O 1
ATOM 1703 N N . ASP A 1 223 ? -18.082 10.360 12.509 1.00 96.44 223 ASP A N 1
ATOM 1704 C CA . ASP A 1 223 ? -19.206 11.166 12.021 1.00 96.44 223 ASP A CA 1
ATOM 1705 C C . ASP A 1 223 ? -19.124 11.390 10.504 1.00 96.44 223 ASP A C 1
ATOM 1707 O O . ASP A 1 223 ? -20.143 11.493 9.823 1.00 96.44 223 ASP A O 1
ATOM 1711 N N . ARG A 1 224 ? -17.902 11.422 9.960 1.00 96.31 224 ARG A N 1
ATOM 1712 C CA . ARG A 1 224 ? -17.630 11.580 8.527 1.00 96.31 224 ARG A CA 1
ATOM 1713 C C . ARG A 1 224 ? -17.354 10.268 7.789 1.00 96.31 224 ARG A C 1
ATOM 1715 O O . ARG A 1 224 ? -16.966 10.317 6.629 1.00 96.31 224 ARG A O 1
ATOM 1722 N N . SER A 1 225 ? -17.530 9.108 8.429 1.00 95.94 225 SER A N 1
ATOM 1723 C CA . SER A 1 225 ? -17.281 7.787 7.818 1.00 95.94 225 SER A CA 1
ATOM 1724 C C . SER A 1 225 ? -15.881 7.642 7.190 1.00 95.94 225 SER A C 1
ATOM 1726 O O . SER A 1 225 ? -15.701 6.994 6.159 1.00 95.94 225 SER A O 1
ATOM 1728 N N . GLN A 1 226 ? -14.876 8.260 7.818 1.00 97.81 226 GLN A N 1
ATOM 1729 C CA . GLN A 1 226 ? -13.484 8.279 7.357 1.00 97.81 226 GLN A CA 1
ATOM 1730 C C . GLN A 1 226 ? -12.665 7.090 7.871 1.00 97.81 226 GLN A C 1
ATOM 1732 O O . GLN A 1 226 ? -11.516 6.926 7.466 1.00 97.81 226 GLN A O 1
ATOM 1737 N N . VAL A 1 227 ? -13.221 6.260 8.759 1.00 98.25 227 VAL A N 1
ATOM 1738 C CA . VAL A 1 227 ? -12.640 4.954 9.089 1.00 98.25 227 VAL A CA 1
ATOM 1739 C C . VAL A 1 227 ? -13.084 3.961 8.021 1.00 98.25 227 VAL A C 1
ATOM 1741 O O . VAL A 1 227 ? -14.273 3.709 7.854 1.00 98.25 227 VAL A O 1
ATOM 1744 N N . VAL A 1 228 ? -12.122 3.429 7.268 1.00 97.88 228 VAL A N 1
ATOM 1745 C CA . VAL A 1 228 ? -12.404 2.568 6.107 1.00 97.88 228 VAL A CA 1
ATOM 1746 C C . VAL A 1 228 ? -12.266 1.094 6.465 1.00 97.88 228 VAL A C 1
ATOM 1748 O O . VAL A 1 228 ? -13.048 0.264 6.001 1.00 97.88 228 VAL A O 1
ATOM 1751 N N . PHE A 1 229 ? -11.297 0.771 7.325 1.00 98.56 229 PHE A N 1
ATOM 1752 C CA . PHE A 1 229 ? -11.025 -0.596 7.754 1.00 98.56 229 PHE A CA 1
ATOM 1753 C C . PHE A 1 229 ? -10.792 -0.665 9.258 1.00 98.56 229 PHE A C 1
ATOM 1755 O O . PHE A 1 229 ? -10.031 0.135 9.818 1.00 98.56 229 PHE A O 1
ATOM 1762 N N . ARG A 1 230 ? -11.356 -1.697 9.890 1.00 98.62 230 ARG A N 1
ATOM 1763 C CA . ARG A 1 230 ? -11.028 -2.078 11.268 1.00 98.62 230 ARG A CA 1
ATOM 1764 C C . ARG A 1 230 ? -10.514 -3.502 11.343 1.00 98.62 230 ARG A C 1
ATOM 1766 O O . ARG A 1 230 ? -10.985 -4.370 10.616 1.00 98.62 230 ARG A O 1
ATOM 1773 N N . TYR A 1 231 ? -9.593 -3.752 12.267 1.00 98.75 231 TYR A N 1
ATOM 1774 C CA . TYR A 1 231 ? -9.211 -5.109 12.638 1.00 98.75 231 TYR A CA 1
ATOM 1775 C C . TYR A 1 231 ? -10.405 -5.840 13.261 1.00 98.75 231 TYR A C 1
ATOM 1777 O O . TYR A 1 231 ? -11.032 -5.351 14.211 1.00 98.75 231 TYR A O 1
ATOM 1785 N N . ALA A 1 232 ? -10.690 -7.021 12.729 1.00 98.56 232 ALA A N 1
ATOM 1786 C CA . ALA A 1 232 ? -11.796 -7.874 13.134 1.00 98.56 232 ALA A CA 1
ATOM 1787 C C . ALA A 1 232 ? -11.353 -9.342 13.169 1.00 98.56 232 ALA A C 1
ATOM 1789 O O . ALA A 1 232 ? -10.257 -9.682 12.725 1.00 98.56 232 ALA A O 1
ATOM 1790 N N . ASP A 1 233 ? -12.175 -10.209 13.753 1.00 98.25 233 ASP A N 1
ATOM 1791 C CA . ASP A 1 233 ? -11.993 -11.653 13.614 1.00 98.25 233 ASP A CA 1
ATOM 1792 C C . ASP A 1 233 ? -12.478 -12.154 12.238 1.00 98.25 233 ASP A C 1
ATOM 1794 O O . ASP A 1 233 ? -12.932 -11.377 11.395 1.00 98.25 233 ASP A O 1
ATOM 1798 N N . ALA A 1 234 ? -12.355 -13.461 11.996 1.00 97.06 234 ALA A N 1
ATOM 1799 C CA . ALA A 1 234 ? -12.743 -14.085 10.729 1.00 97.06 234 ALA A CA 1
ATOM 1800 C C . ALA A 1 234 ? -14.247 -13.956 10.411 1.00 97.06 234 ALA A C 1
ATOM 1802 O O . ALA A 1 234 ? -14.628 -14.028 9.245 1.00 97.06 234 ALA A O 1
ATOM 1803 N N . ASP A 1 235 ? -15.085 -13.719 11.425 1.00 97.38 235 ASP A N 1
ATOM 1804 C CA . ASP A 1 235 ? -16.526 -13.503 11.274 1.00 97.38 235 ASP A CA 1
ATOM 1805 C C . ASP A 1 235 ? -16.881 -12.010 11.130 1.00 97.38 235 ASP A C 1
ATOM 1807 O O . ASP A 1 235 ? -18.057 -11.647 11.076 1.00 97.38 235 ASP A O 1
ATOM 1811 N N . GLY A 1 236 ? -15.880 -11.123 11.106 1.00 97.06 236 GLY A N 1
ATOM 1812 C CA . GLY A 1 236 ? -16.065 -9.679 10.977 1.00 97.06 236 GLY A CA 1
ATOM 1813 C C . GLY A 1 236 ? -16.403 -8.967 12.284 1.00 97.06 236 GLY A C 1
ATOM 1814 O O . GLY A 1 236 ? -16.769 -7.790 12.261 1.00 97.06 236 GLY A O 1
ATOM 1815 N N . ARG A 1 237 ? -16.264 -9.622 13.445 1.00 98.06 237 ARG A N 1
ATOM 1816 C CA . ARG A 1 237 ? -16.501 -8.968 14.738 1.00 98.06 237 ARG A CA 1
ATOM 1817 C C . ARG A 1 237 ? -15.271 -8.186 15.177 1.00 98.06 237 ARG A C 1
ATOM 1819 O O . ARG A 1 237 ? -14.163 -8.711 15.297 1.00 98.06 237 ARG A O 1
ATOM 1826 N N . VAL A 1 238 ? -15.484 -6.912 15.483 1.00 98.25 238 VAL A N 1
ATOM 1827 C CA . VAL A 1 238 ? -14.447 -6.003 15.977 1.00 98.25 238 VAL A CA 1
ATOM 1828 C C . VAL A 1 238 ? -14.219 -6.276 17.463 1.00 98.25 238 VAL A C 1
ATOM 1830 O O . VAL A 1 238 ? -14.996 -5.856 18.318 1.00 98.25 238 VAL A O 1
ATOM 1833 N N . THR A 1 239 ? -13.156 -7.014 17.781 1.00 98.00 239 THR A N 1
ATOM 1834 C CA . THR A 1 239 ? -12.807 -7.387 19.160 1.00 98.00 239 THR A CA 1
ATOM 1835 C C . THR A 1 239 ? -11.389 -6.960 19.509 1.00 98.00 239 THR A C 1
ATOM 1837 O O . THR A 1 239 ? -10.524 -6.845 18.641 1.00 98.00 239 THR A O 1
ATOM 1840 N N . ARG A 1 240 ? -11.102 -6.759 20.801 1.00 96.56 240 ARG A N 1
ATOM 1841 C CA . ARG A 1 240 ? -9.737 -6.434 21.246 1.00 96.56 240 ARG A CA 1
ATOM 1842 C C . ARG A 1 240 ? -8.728 -7.528 20.871 1.00 96.56 240 ARG A C 1
ATOM 1844 O O . ARG A 1 240 ? -7.591 -7.209 20.555 1.00 96.56 240 ARG A O 1
ATOM 1851 N N . ALA A 1 241 ? -9.139 -8.797 20.888 1.00 96.88 241 ALA A N 1
ATOM 1852 C CA . ALA A 1 241 ? -8.268 -9.930 20.566 1.00 96.88 241 ALA A CA 1
ATOM 1853 C C . ALA A 1 241 ? -7.847 -9.959 19.087 1.00 96.88 241 ALA A C 1
ATOM 1855 O O . ALA A 1 241 ? -6.735 -10.378 18.777 1.00 96.88 241 ALA A O 1
ATOM 1856 N N . ALA A 1 242 ? -8.708 -9.480 18.187 1.00 97.44 242 ALA A N 1
ATOM 1857 C CA . ALA A 1 242 ? -8.404 -9.372 16.763 1.00 97.44 242 ALA A CA 1
ATOM 1858 C C . ALA A 1 242 ? -7.428 -8.233 16.420 1.00 97.44 242 ALA A C 1
ATOM 1860 O O . ALA A 1 242 ? -6.881 -8.202 15.321 1.00 97.44 242 ALA A O 1
ATOM 1861 N N . ASN A 1 243 ? -7.211 -7.288 17.339 1.00 98.00 243 ASN A N 1
ATOM 1862 C CA . ASN A 1 243 ? -6.376 -6.115 17.122 1.00 98.00 243 ASN A CA 1
ATOM 1863 C C . ASN A 1 243 ? -4.894 -6.433 17.394 1.00 98.00 243 ASN A C 1
ATOM 1865 O O . ASN A 1 243 ? -4.490 -6.564 18.553 1.00 98.00 243 ASN A O 1
ATOM 1869 N N . PRO A 1 244 ? -4.047 -6.518 16.356 1.00 97.06 244 PRO A N 1
ATOM 1870 C CA . PRO A 1 244 ? -2.683 -7.026 16.489 1.00 97.06 244 PRO A CA 1
ATOM 1871 C C . PRO A 1 244 ? -1.711 -6.014 17.118 1.00 97.06 244 PRO A C 1
ATOM 1873 O O . PRO A 1 244 ? -0.632 -6.391 17.583 1.00 97.06 244 PRO A O 1
ATOM 1876 N N . ASN A 1 245 ? -2.053 -4.723 17.100 1.00 97.25 245 ASN A N 1
ATOM 1877 C CA . ASN A 1 245 ? -1.167 -3.625 17.496 1.00 97.25 245 ASN A CA 1
ATOM 1878 C C . ASN A 1 245 ? -1.729 -2.739 18.612 1.00 97.25 245 ASN A C 1
ATOM 1880 O O . ASN A 1 245 ? -0.990 -1.911 19.144 1.00 97.25 245 ASN A O 1
ATOM 1884 N N . GLY A 1 246 ? -2.984 -2.937 19.012 1.00 97.88 246 GLY A N 1
ATOM 1885 C CA . GLY A 1 246 ? -3.646 -2.136 20.037 1.00 97.88 246 GLY A CA 1
ATOM 1886 C C . GLY A 1 24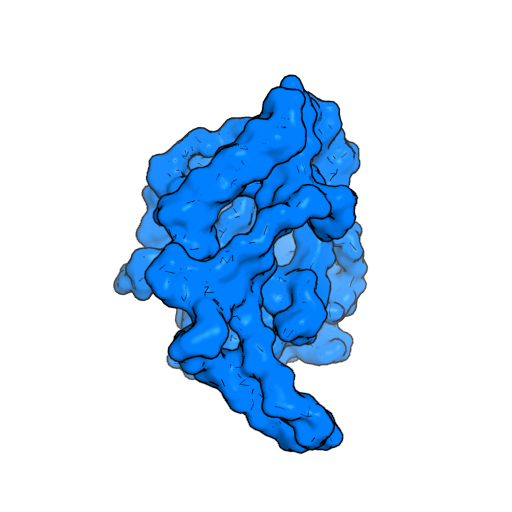6 ? -4.110 -0.769 19.534 1.00 97.88 246 GLY A C 1
ATOM 1887 O O . GLY A 1 246 ? -4.188 0.165 20.330 1.00 97.88 246 GLY A O 1
ATOM 1888 N N . SER A 1 247 ? -4.379 -0.627 18.230 1.00 98.50 247 SER A N 1
ATOM 1889 C CA . SER A 1 247 ? -4.944 0.603 17.653 1.00 98.50 247 SER A CA 1
ATOM 1890 C C . SER A 1 247 ? -6.261 0.985 18.322 1.00 98.50 247 SER A C 1
ATOM 1892 O O . SER A 1 247 ? -7.095 0.118 18.593 1.00 98.50 247 SER A O 1
ATOM 1894 N N . VAL A 1 248 ? -6.465 2.276 18.578 1.00 98.06 248 VAL A N 1
ATOM 1895 C CA . VAL A 1 248 ? -7.710 2.767 19.180 1.00 98.06 248 VAL A CA 1
ATOM 1896 C C . VAL A 1 248 ? -8.903 2.423 18.284 1.00 98.06 248 VAL A C 1
ATOM 1898 O O . VAL A 1 248 ? -8.814 2.509 17.061 1.00 98.06 248 VAL A O 1
ATOM 1901 N N . GLU A 1 249 ? -9.987 1.939 18.895 1.00 97.69 249 GLU A N 1
ATOM 1902 C CA . GLU A 1 249 ? -11.182 1.427 18.207 1.00 97.69 249 GLU A CA 1
ATOM 1903 C C . GLU A 1 249 ? -10.900 0.413 17.072 1.00 97.69 249 GLU A C 1
ATOM 1905 O O . GLU A 1 249 ? -11.682 0.299 16.128 1.00 97.69 249 GLU A O 1
ATOM 1910 N N . ASN A 1 250 ? -9.782 -0.320 17.141 1.00 98.62 250 ASN A N 1
ATOM 1911 C CA . ASN A 1 250 ? -9.337 -1.261 16.108 1.00 98.62 250 ASN A CA 1
ATOM 1912 C C . ASN A 1 250 ? -9.124 -0.645 14.714 1.00 98.62 250 ASN A C 1
ATOM 1914 O O . ASN A 1 250 ? -9.142 -1.379 13.729 1.00 98.62 250 ASN A O 1
ATOM 1918 N N . VAL A 1 251 ? -8.900 0.665 14.600 1.00 98.69 251 VAL A N 1
ATOM 1919 C CA . VAL A 1 251 ? -8.656 1.319 13.304 1.00 98.69 251 VAL A CA 1
ATOM 1920 C C . VAL A 1 251 ? -7.436 0.702 12.610 1.00 98.69 251 VAL A C 1
ATOM 1922 O O . VAL A 1 251 ? -6.351 0.642 13.185 1.00 98.69 251 VAL A O 1
ATOM 1925 N N . ALA A 1 252 ? -7.622 0.253 11.368 1.00 98.50 252 ALA A N 1
ATOM 1926 C CA . ALA A 1 252 ? -6.566 -0.288 10.511 1.00 98.50 252 ALA A CA 1
ATOM 1927 C C . ALA A 1 252 ? -6.261 0.624 9.313 1.00 98.50 252 ALA A C 1
ATOM 1929 O O . ALA A 1 252 ? -5.135 0.611 8.807 1.00 98.50 252 ALA A O 1
ATOM 1930 N N . GLY A 1 253 ? -7.240 1.420 8.871 1.00 98.50 253 GLY A N 1
ATOM 1931 C CA . GLY A 1 253 ? -7.053 2.410 7.817 1.00 98.50 253 GLY A CA 1
ATOM 1932 C C . GLY A 1 253 ? -8.127 3.494 7.800 1.00 98.50 253 GLY A C 1
ATOM 1933 O O . GLY A 1 253 ? -9.283 3.246 8.156 1.00 98.50 253 GLY A O 1
ATOM 1934 N N . ILE A 1 254 ? -7.721 4.695 7.391 1.00 98.75 254 ILE A N 1
ATOM 1935 C CA . ILE A 1 254 ? -8.549 5.908 7.357 1.00 98.75 254 ILE A CA 1
ATOM 1936 C C . ILE A 1 254 ? -8.318 6.700 6.071 1.00 98.75 254 ILE A C 1
ATOM 1938 O O . ILE A 1 254 ? -7.273 6.555 5.433 1.00 98.75 254 ILE A O 1
ATOM 1942 N N . VAL A 1 255 ? -9.253 7.591 5.748 1.00 98.56 255 VAL A N 1
ATOM 1943 C CA . VAL A 1 255 ? -9.121 8.551 4.644 1.00 98.56 255 VAL A CA 1
ATOM 1944 C C . VAL A 1 255 ? -9.149 10.008 5.099 1.00 98.56 255 VAL A C 1
ATOM 1946 O O . VAL A 1 255 ? -9.650 10.327 6.180 1.00 98.56 255 VAL A O 1
ATOM 1949 N N . ASN A 1 256 ? -8.626 10.913 4.268 1.00 97.94 256 ASN A N 1
ATOM 1950 C CA . ASN A 1 256 ? -8.841 12.358 4.415 1.00 97.94 256 ASN A CA 1
ATOM 1951 C C . ASN A 1 256 ? -10.326 12.727 4.189 1.00 97.94 256 ASN A C 1
ATOM 1953 O O . ASN A 1 256 ? -11.101 11.884 3.732 1.00 97.94 256 ASN A O 1
ATOM 1957 N N . PRO A 1 257 ? -10.753 13.964 4.511 1.00 96.06 257 PRO A N 1
ATOM 1958 C CA . PRO A 1 257 ? -12.155 14.368 4.371 1.00 96.06 257 PRO A CA 1
ATOM 1959 C C . PRO A 1 257 ? -12.705 14.236 2.947 1.00 96.06 257 PRO A C 1
ATOM 1961 O O . PRO A 1 257 ? -13.886 13.962 2.776 1.00 96.06 257 PRO A O 1
ATOM 1964 N N . GLU A 1 258 ? -11.851 14.405 1.939 1.00 94.88 258 GLU A N 1
ATOM 1965 C CA . GLU A 1 258 ? -12.211 14.290 0.525 1.00 94.88 258 GLU A CA 1
ATOM 1966 C C . GLU A 1 258 ? -12.231 12.833 0.022 1.00 94.88 258 GLU A C 1
ATOM 1968 O O . GLU A 1 258 ? -12.644 12.583 -1.106 1.00 94.88 258 GLU A O 1
ATOM 1973 N N . GLY A 1 259 ? -11.761 11.865 0.819 1.00 96.00 259 GLY A N 1
ATOM 1974 C CA . GLY A 1 259 ? -11.702 10.446 0.447 1.00 96.00 259 GLY A CA 1
ATOM 1975 C C . GLY A 1 259 ? -10.595 10.070 -0.551 1.00 96.00 259 GLY A C 1
ATOM 1976 O O . GLY A 1 259 ? -10.482 8.903 -0.922 1.00 96.00 259 GLY A O 1
ATOM 1977 N N . THR A 1 260 ? -9.773 11.027 -0.988 1.00 96.44 260 THR A N 1
ATOM 1978 C CA . THR A 1 260 ? -8.728 10.865 -2.015 1.00 96.44 260 THR A CA 1
ATOM 1979 C C . THR A 1 260 ? -7.388 10.365 -1.478 1.00 96.44 260 THR A C 1
ATOM 1981 O O . THR A 1 260 ? -6.552 9.907 -2.252 1.00 96.44 260 THR A O 1
ATOM 1984 N N . VAL A 1 261 ? -7.160 10.407 -0.166 1.00 98.44 261 VAL A N 1
ATOM 1985 C CA . VAL A 1 261 ? -5.937 9.925 0.487 1.00 98.44 261 VAL A CA 1
ATOM 1986 C C . VAL A 1 261 ? -6.298 8.817 1.462 1.00 98.44 261 VAL A C 1
ATOM 1988 O O . VAL A 1 261 ? -6.962 9.093 2.453 1.00 98.44 261 VAL A O 1
ATOM 1991 N N . LEU A 1 262 ? -5.837 7.590 1.216 1.00 98.69 262 LEU A N 1
ATOM 1992 C CA . LEU A 1 262 ? -6.024 6.427 2.088 1.00 98.69 262 LEU A CA 1
ATOM 1993 C C . LEU A 1 262 ? -4.713 6.054 2.776 1.00 98.69 262 LEU A C 1
ATOM 1995 O O . LEU A 1 262 ? -3.707 5.783 2.122 1.00 98.69 262 LEU A O 1
ATOM 1999 N N . GLY A 1 263 ? -4.747 5.974 4.102 1.00 98.62 263 GLY A N 1
ATOM 2000 C CA . GLY A 1 263 ? -3.711 5.348 4.913 1.00 98.62 263 GLY A CA 1
ATOM 2001 C C . GLY A 1 263 ? -4.175 3.985 5.410 1.00 98.62 263 GLY A C 1
ATOM 2002 O O . GLY A 1 263 ? -5.272 3.876 5.954 1.00 98.62 263 GLY A O 1
ATOM 2003 N N . LEU A 1 264 ? -3.360 2.947 5.230 1.00 98.44 264 LEU A N 1
ATOM 2004 C CA . LEU A 1 264 ? -3.692 1.569 5.593 1.00 98.44 264 LEU A CA 1
ATOM 2005 C C . LEU A 1 264 ? -2.473 0.863 6.192 1.00 98.44 264 LEU A C 1
ATOM 2007 O O . LEU A 1 264 ? -1.425 0.810 5.562 1.00 98.44 264 LEU A O 1
ATOM 2011 N N . MET A 1 265 ? -2.584 0.300 7.398 1.00 98.19 265 MET A N 1
ATOM 2012 C CA . MET A 1 265 ? -1.466 -0.434 8.013 1.00 98.19 265 MET A CA 1
ATOM 2013 C C . MET A 1 265 ? -1.192 -1.815 7.382 1.00 98.19 265 MET A C 1
ATOM 2015 O O . MET A 1 265 ? -0.021 -2.152 7.199 1.00 98.19 265 MET A O 1
ATOM 2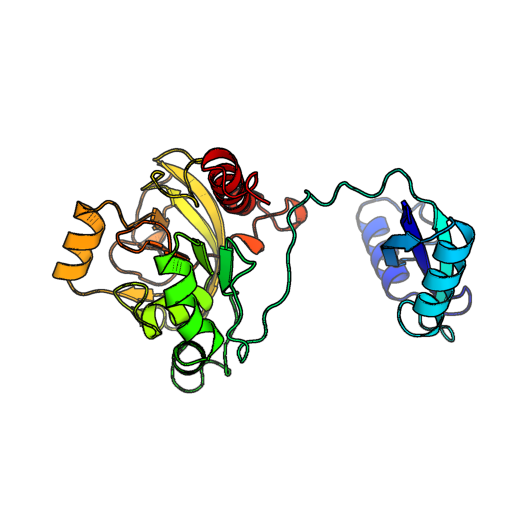019 N N . PRO A 1 266 ? -2.211 -2.633 7.062 1.00 97.94 266 PRO A N 1
ATOM 2020 C CA . PRO A 1 266 ? -2.047 -3.848 6.260 1.00 97.94 266 PRO A CA 1
ATOM 2021 C C . PRO A 1 266 ? -1.457 -3.604 4.862 1.00 97.94 266 PRO A C 1
ATOM 2023 O O . PRO A 1 266 ? -1.507 -2.494 4.337 1.00 97.94 266 PRO A O 1
ATOM 2026 N N . HIS A 1 267 ? -0.912 -4.664 4.261 1.00 97.44 267 HIS A N 1
ATOM 2027 C CA . HIS A 1 267 ? -0.237 -4.645 2.959 1.00 97.44 267 HIS A CA 1
ATOM 2028 C C . HIS A 1 267 ? -1.129 -5.222 1.843 1.00 97.44 267 HIS A C 1
ATOM 2030 O O . HIS A 1 267 ? -1.058 -6.430 1.574 1.00 97.44 267 HIS A O 1
ATOM 2036 N N . PRO A 1 268 ? -1.971 -4.409 1.174 1.00 95.88 268 PRO A N 1
ATOM 2037 C CA . PRO A 1 268 ? -2.826 -4.893 0.090 1.00 95.88 268 PRO A CA 1
ATOM 2038 C C . PRO A 1 268 ? -2.012 -5.404 -1.106 1.00 95.88 268 PRO A C 1
ATOM 2040 O O . PRO A 1 268 ? -2.419 -6.349 -1.774 1.00 95.88 268 PRO A O 1
ATOM 2043 N N . GLU A 1 269 ? -0.824 -4.851 -1.348 1.00 93.31 269 GLU A N 1
ATOM 2044 C CA . GLU A 1 269 ? 0.084 -5.290 -2.409 1.00 93.31 269 GLU A CA 1
ATOM 2045 C C . GLU A 1 269 ? 0.632 -6.705 -2.174 1.00 93.31 269 GLU A C 1
ATOM 2047 O O . GLU A 1 269 ? 0.948 -7.413 -3.125 1.00 93.31 269 GLU A O 1
ATOM 2052 N N . ARG A 1 270 ? 0.696 -7.151 -0.910 1.00 92.50 270 ARG A N 1
ATOM 2053 C CA . ARG A 1 270 ? 1.083 -8.523 -0.536 1.00 92.50 270 ARG A CA 1
ATOM 2054 C C . ARG A 1 270 ? -0.105 -9.488 -0.478 1.00 92.50 270 ARG A C 1
ATOM 2056 O O . ARG A 1 270 ? 0.100 -10.668 -0.229 1.00 92.50 270 ARG A O 1
ATOM 2063 N N . ALA A 1 271 ? -1.322 -9.000 -0.706 1.00 93.31 271 ALA A N 1
ATOM 2064 C CA . ALA A 1 271 ? -2.557 -9.781 -0.792 1.00 93.31 271 ALA A CA 1
ATOM 2065 C C . ALA A 1 271 ? -3.211 -9.636 -2.178 1.00 93.31 271 ALA A C 1
ATOM 2067 O O . ALA A 1 271 ? -4.435 -9.616 -2.295 1.00 93.31 271 ALA A O 1
ATOM 2068 N N . ALA A 1 272 ? -2.402 -9.468 -3.227 1.00 89.25 272 ALA A N 1
ATOM 2069 C CA . ALA A 1 272 ? -2.882 -9.275 -4.593 1.00 89.25 272 ALA A CA 1
ATOM 2070 C C . ALA A 1 272 ? -2.851 -10.555 -5.449 1.00 89.25 272 ALA A C 1
ATOM 2072 O O . ALA A 1 272 ? -3.449 -10.585 -6.523 1.00 89.25 272 ALA A O 1
ATOM 2073 N N . GLU A 1 273 ? -2.193 -11.617 -4.977 1.00 81.31 273 GLU A N 1
ATOM 2074 C CA . GLU A 1 273 ? -2.020 -12.870 -5.713 1.00 81.31 273 GLU A CA 1
ATOM 2075 C C . GLU A 1 273 ? -2.310 -14.079 -4.827 1.00 81.31 273 GLU A C 1
ATOM 2077 O O . GLU A 1 273 ? -1.847 -14.160 -3.691 1.00 81.31 273 GLU A O 1
ATOM 2082 N N . ALA A 1 274 ? -3.004 -15.079 -5.377 1.00 79.19 274 ALA A N 1
ATOM 2083 C CA . ALA A 1 274 ? -3.341 -16.301 -4.646 1.00 79.19 274 ALA A CA 1
ATOM 2084 C C . ALA A 1 274 ? -2.094 -17.024 -4.101 1.00 79.19 274 ALA A C 1
ATOM 2086 O O . ALA A 1 274 ? -2.130 -17.565 -2.998 1.00 79.19 274 ALA A O 1
ATOM 2087 N N . ALA A 1 275 ? -0.971 -16.965 -4.828 1.00 75.69 275 ALA A N 1
ATOM 2088 C CA . ALA A 1 275 ? 0.313 -17.515 -4.391 1.00 75.69 275 ALA A CA 1
ATOM 2089 C C . ALA A 1 275 ? 0.852 -16.860 -3.102 1.00 75.69 275 ALA A C 1
ATOM 2091 O O . ALA A 1 275 ? 1.610 -17.487 -2.367 1.00 75.69 275 ALA A O 1
ATOM 2092 N N . MET A 1 276 ? 0.430 -15.628 -2.804 1.00 77.38 276 MET A N 1
ATOM 2093 C CA . MET A 1 276 ? 0.787 -14.879 -1.595 1.00 77.38 276 MET A CA 1
ATOM 2094 C C . MET A 1 276 ? -0.195 -15.112 -0.432 1.00 77.38 276 MET A C 1
ATOM 2096 O O . MET A 1 276 ? -0.056 -14.507 0.630 1.00 77.38 276 MET A O 1
ATOM 2100 N N . GLY A 1 277 ? -1.180 -16.002 -0.608 1.00 82.19 277 GLY A N 1
ATOM 2101 C CA . GLY A 1 277 ? -2.122 -16.431 0.430 1.00 82.19 277 GLY A CA 1
ATOM 2102 C C . GLY A 1 277 ? -3.446 -15.664 0.477 1.00 82.19 277 GLY A C 1
ATOM 2103 O O . GLY A 1 277 ? -4.322 -16.040 1.250 1.00 82.19 277 GLY A O 1
ATOM 2104 N N . SER A 1 278 ? -3.621 -14.613 -0.330 1.00 89.62 278 SER A N 1
ATOM 2105 C CA . SER A 1 278 ? -4.885 -13.876 -0.461 1.00 89.62 278 SER A CA 1
ATOM 2106 C C . SER A 1 278 ? -4.897 -13.038 -1.740 1.00 89.62 278 SER A C 1
ATOM 2108 O O . SER A 1 278 ? -3.852 -12.567 -2.186 1.00 89.62 278 SER A O 1
ATOM 2110 N N . THR A 1 279 ? -6.085 -12.828 -2.307 1.00 91.31 279 THR A N 1
ATOM 2111 C CA . THR A 1 279 ? -6.335 -11.888 -3.414 1.00 91.31 279 THR A CA 1
ATOM 2112 C C . THR A 1 279 ? -7.164 -10.677 -2.983 1.00 91.31 279 THR A C 1
ATOM 2114 O O . THR A 1 279 ? -7.537 -9.860 -3.821 1.00 91.31 279 THR A O 1
ATOM 2117 N N . ASP A 1 280 ? -7.480 -10.536 -1.696 1.00 95.12 280 ASP A N 1
ATOM 2118 C CA . ASP A 1 280 ? -8.384 -9.487 -1.212 1.00 95.12 280 ASP A CA 1
ATOM 2119 C C . ASP A 1 280 ? -7.804 -8.076 -1.374 1.00 95.12 280 ASP A C 1
ATOM 2121 O O . ASP A 1 280 ? -8.537 -7.116 -1.608 1.00 95.12 280 ASP A O 1
ATOM 2125 N N . GLY A 1 281 ? -6.478 -7.937 -1.315 1.00 93.56 281 GLY A N 1
ATOM 2126 C CA . GLY A 1 281 ? -5.785 -6.678 -1.583 1.00 93.56 281 GLY A CA 1
ATOM 2127 C C . GLY A 1 281 ? -5.918 -6.215 -3.034 1.00 93.56 281 GLY A C 1
ATOM 2128 O O . GLY A 1 281 ? -5.957 -5.010 -3.287 1.00 93.56 281 GLY A O 1
ATOM 2129 N N . LEU A 1 282 ? -6.089 -7.144 -3.985 1.00 91.56 282 LEU A N 1
ATOM 2130 C CA . LEU A 1 282 ? -6.333 -6.812 -5.394 1.00 91.56 282 LEU A CA 1
ATOM 2131 C C . LEU A 1 282 ? -7.622 -5.999 -5.576 1.00 91.56 282 LEU A C 1
ATOM 2133 O O . LEU A 1 282 ? -7.690 -5.155 -6.470 1.00 91.56 282 LEU A O 1
ATOM 2137 N N . LEU A 1 283 ? -8.629 -6.224 -4.729 1.00 93.38 283 LEU A N 1
ATOM 2138 C CA . LEU A 1 283 ? -9.925 -5.547 -4.814 1.00 93.38 283 LEU A CA 1
ATOM 2139 C C . LEU A 1 283 ? -9.810 -4.030 -4.588 1.00 93.38 283 LEU A C 1
ATOM 2141 O O . LEU A 1 283 ? -10.565 -3.264 -5.189 1.00 93.38 283 LEU A O 1
ATOM 2145 N N . LEU A 1 284 ? -8.838 -3.580 -3.785 1.00 95.00 284 LEU A N 1
ATOM 2146 C CA . LEU A 1 284 ? -8.586 -2.150 -3.558 1.00 95.00 284 LEU A CA 1
ATOM 2147 C C . LEU A 1 284 ? -8.021 -1.494 -4.819 1.00 95.00 284 LEU A C 1
ATOM 2149 O O . LEU A 1 284 ? -8.487 -0.438 -5.243 1.00 95.00 284 LEU A O 1
ATOM 2153 N N . PHE A 1 285 ? -7.056 -2.150 -5.469 1.00 92.56 285 PHE A N 1
ATOM 2154 C CA . PHE A 1 285 ? -6.498 -1.666 -6.732 1.00 92.56 285 PHE A CA 1
ATOM 2155 C C . PHE A 1 285 ? -7.538 -1.690 -7.856 1.00 92.56 285 PHE A C 1
ATOM 2157 O O . PHE A 1 285 ? -7.575 -0.780 -8.677 1.00 92.56 285 PHE A O 1
ATOM 2164 N N . GLN A 1 286 ? -8.414 -2.698 -7.888 1.00 89.81 286 GLN A N 1
ATOM 2165 C CA . GLN A 1 286 ? -9.523 -2.753 -8.843 1.00 89.81 286 GLN A CA 1
ATOM 2166 C C . GLN A 1 286 ? -10.536 -1.627 -8.625 1.00 89.81 286 GLN A C 1
ATOM 2168 O O . GLN A 1 286 ? -10.950 -1.008 -9.601 1.00 89.81 286 GLN A O 1
ATOM 2173 N N . SER A 1 287 ? -10.887 -1.335 -7.369 1.00 92.12 287 SER A N 1
ATOM 2174 C CA . SER A 1 287 ? -11.774 -0.217 -7.022 1.00 92.12 287 SER A CA 1
ATOM 2175 C C . SER A 1 287 ? -11.178 1.116 -7.473 1.00 92.12 287 SER A C 1
ATOM 2177 O O . SER A 1 287 ? -11.846 1.890 -8.158 1.00 92.12 287 SER A O 1
ATOM 2179 N N . LEU A 1 288 ? -9.893 1.331 -7.172 1.00 91.44 288 LEU A N 1
ATOM 2180 C CA . LEU A 1 288 ? -9.170 2.544 -7.544 1.00 91.44 288 LEU A CA 1
ATOM 2181 C C . LEU A 1 288 ? -9.126 2.733 -9.064 1.00 91.44 288 LEU A C 1
ATOM 2183 O O . LEU A 1 288 ? -9.422 3.813 -9.564 1.00 91.44 288 LEU A O 1
ATOM 2187 N N . LEU A 1 289 ? -8.798 1.677 -9.811 1.00 87.25 289 LEU A N 1
ATOM 2188 C CA . LEU A 1 289 ? -8.783 1.731 -11.272 1.00 87.25 289 LEU A CA 1
ATOM 2189 C C . LEU A 1 289 ? -10.180 1.972 -11.853 1.00 87.25 289 LEU A C 1
ATOM 2191 O O . LEU A 1 289 ? -10.312 2.768 -12.777 1.00 87.25 289 LEU A O 1
ATOM 2195 N N . GLY A 1 290 ? -11.212 1.322 -11.306 1.00 82.94 290 GLY A N 1
ATOM 2196 C CA . GLY A 1 290 ? -12.602 1.543 -11.710 1.00 82.94 290 GLY A CA 1
ATOM 2197 C C . GLY A 1 290 ? -13.023 3.003 -11.539 1.00 82.94 290 GLY A C 1
ATOM 2198 O O . GLY A 1 290 ? -13.569 3.589 -12.469 1.00 82.94 290 GLY A O 1
ATOM 2199 N N . SER A 1 291 ? -12.659 3.617 -10.408 1.00 81.69 291 SER A N 1
ATOM 2200 C CA . SER A 1 291 ? -12.918 5.037 -10.145 1.00 81.69 291 SER A CA 1
ATOM 2201 C C . SER A 1 291 ? -12.332 5.952 -11.210 1.00 81.69 291 SER A C 1
ATOM 2203 O O . SER A 1 291 ? -13.026 6.814 -11.737 1.00 81.69 291 SER A O 1
ATOM 2205 N N . LEU A 1 292 ? -11.063 5.746 -11.563 1.00 74.12 292 LEU A N 1
ATOM 2206 C CA . LEU A 1 292 ? -10.376 6.587 -12.542 1.00 74.12 292 LEU A CA 1
ATOM 2207 C C . LEU A 1 292 ? -10.975 6.448 -13.955 1.00 74.12 292 LEU A C 1
ATOM 2209 O O . LEU A 1 292 ? -10.933 7.384 -14.754 1.00 74.12 292 LEU A O 1
ATOM 2213 N N . VAL A 1 293 ? -11.557 5.291 -14.279 1.00 66.75 293 VAL A N 1
ATOM 2214 C CA . VAL A 1 293 ? -12.239 5.077 -15.563 1.00 66.75 293 VAL A CA 1
ATOM 2215 C C . VAL A 1 293 ? -13.611 5.757 -15.592 1.00 66.75 293 VAL A C 1
ATOM 2217 O O . VAL A 1 293 ? -13.925 6.436 -16.569 1.00 66.75 293 VAL A O 1
ATOM 2220 N N . GLU A 1 294 ? -14.408 5.614 -14.531 1.00 60.03 294 GLU A N 1
ATOM 2221 C CA . GLU A 1 294 ? -15.760 6.186 -14.423 1.00 60.03 294 GLU A CA 1
ATOM 2222 C C . GLU A 1 294 ? -15.758 7.717 -14.373 1.00 60.03 294 GLU A C 1
ATOM 2224 O O . GLU A 1 294 ? -16.568 8.358 -15.043 1.00 60.03 294 GLU A O 1
ATOM 2229 N N . ASP A 1 295 ? -14.801 8.310 -13.656 1.00 57.03 295 ASP A N 1
ATOM 2230 C CA . ASP A 1 295 ? -14.684 9.766 -13.500 1.00 57.03 295 ASP A CA 1
ATOM 2231 C C . ASP A 1 295 ? -14.132 10.451 -14.777 1.00 57.03 295 ASP A C 1
ATOM 2233 O O . ASP A 1 295 ? -13.934 11.670 -14.837 1.00 57.03 295 ASP A O 1
ATOM 2237 N N . GLY A 1 296 ? -13.874 9.668 -15.834 1.00 42.25 296 GLY A N 1
ATOM 2238 C CA . GLY A 1 296 ? -13.388 10.133 -17.129 1.00 42.25 296 GLY A CA 1
ATOM 2239 C C . GLY A 1 296 ? -11.942 10.639 -17.111 1.00 42.25 296 GLY A C 1
ATOM 2240 O O . GLY A 1 296 ? -11.493 11.179 -18.122 1.00 42.25 296 GLY A O 1
ATOM 2241 N N . SER A 1 297 ? -11.197 10.479 -16.009 1.00 50.88 297 SER A N 1
ATOM 2242 C CA . SER A 1 297 ? -9.773 10.841 -15.937 1.00 50.88 297 SER A CA 1
ATOM 2243 C C . SER A 1 297 ? -8.911 9.904 -16.785 1.00 50.88 297 SER A C 1
ATOM 2245 O O . SER A 1 297 ? -8.014 10.375 -17.480 1.00 50.88 297 SER A O 1
ATOM 2247 N N . PHE A 1 298 ? -9.268 8.617 -16.861 1.00 42.06 298 PHE A N 1
ATOM 2248 C CA . PHE A 1 298 ? -8.606 7.638 -17.731 1.00 42.06 298 PHE A CA 1
ATOM 2249 C C . PHE A 1 298 ? -8.850 7.877 -19.234 1.00 42.06 298 PHE A C 1
ATOM 2251 O O . PHE A 1 298 ? -8.025 7.495 -20.056 1.00 42.06 298 PHE A O 1
ATOM 2258 N N . LEU A 1 299 ? -9.975 8.504 -19.605 1.00 37.25 299 LEU A N 1
ATOM 2259 C CA . LEU A 1 299 ? -10.371 8.756 -21.002 1.00 37.25 299 LEU A CA 1
ATOM 2260 C C . LEU A 1 299 ? -9.967 10.147 -21.519 1.00 37.25 299 LEU A C 1
ATOM 2262 O O . LEU A 1 299 ? -10.079 10.414 -22.713 1.00 37.25 299 LEU A O 1
ATOM 2266 N N . LYS A 1 300 ? -9.514 11.050 -20.640 1.00 38.94 300 LYS A N 1
ATOM 2267 C CA . LYS A 1 300 ? -9.119 12.426 -20.995 1.00 38.94 300 LYS A CA 1
ATOM 2268 C C . LYS A 1 300 ? -7.699 12.542 -21.572 1.00 38.94 300 LYS A C 1
ATOM 2270 O O . LYS A 1 300 ? -7.222 13.666 -21.730 1.00 38.94 300 LYS A O 1
ATOM 2275 N N . ARG A 1 301 ? -7.019 11.431 -21.874 1.00 44.44 301 ARG A N 1
ATOM 2276 C CA . ARG A 1 301 ? -5.652 11.419 -22.418 1.00 44.44 301 ARG A CA 1
ATOM 2277 C C . ARG A 1 301 ? -5.469 10.371 -23.504 1.00 44.44 301 ARG A C 1
ATOM 2279 O O . ARG A 1 301 ? -5.849 9.209 -23.259 1.00 44.44 301 ARG A O 1
#

Foldseek 3Di:
DDWFKKKKKKFFDPPDDAPVQVVVLVVCVVVVNVVCPGGTDIDIDIDIDDDPDPVRVVVVVVVCCPPPPDDVVTMDMDMDGDPCDPPPPPDDDDDDDQQDQDCPPPLEEEAEDDQVVVCVPHQLQVSLPTNNVVSVVVSVVVPGAYEYEASHLQSCCNVVQDDFHFAFFPVQDWDWDKFKKAFQDQPALQRVLDDHRDIFIFTATDRRGATDDDPVSVVVQVVLVFQGIFTAPPNSHRDCVSQRRNHVSRRQKGHGSVRRYIYGRTDLVLQCDVVSVHNRSVSRVVSNVVVCVVVCVVVPD

Solvent-accessible surface area (backbone atoms only — not comparable to full-atom values): 16250 Å² total; per-residue (Å²): 112,47,81,43,41,35,35,35,44,36,33,62,33,89,91,51,86,54,66,66,13,55,49,52,48,54,52,38,35,76,73,70,50,66,82,67,85,76,58,80,64,66,49,78,47,82,46,78,47,79,22,87,42,75,64,55,42,51,54,52,51,52,51,44,32,68,76,64,77,39,53,74,88,57,32,45,74,46,82,42,82,38,94,74,65,75,78,69,72,94,65,94,80,80,91,78,58,62,75,41,58,88,54,88,92,51,63,60,49,74,39,64,58,71,55,56,81,71,30,74,89,43,65,15,52,70,56,26,70,25,45,32,53,59,37,44,55,62,41,42,75,74,71,20,34,37,42,14,26,35,34,15,22,29,18,34,26,62,51,65,65,32,89,50,47,56,35,65,14,71,82,77,49,74,42,74,49,78,41,31,31,17,30,61,38,34,91,27,46,52,26,56,71,55,54,70,63,40,64,37,50,31,37,36,76,43,46,50,56,12,34,45,64,56,75,66,57,51,48,51,33,57,81,66,55,24,47,32,28,27,24,7,38,93,88,37,50,75,41,77,87,40,29,90,26,62,20,55,94,26,45,40,22,38,38,27,97,86,39,41,38,37,29,27,43,45,34,38,84,60,4,46,39,68,93,60,76,21,47,53,24,37,49,34,56,51,13,35,53,50,40,39,51,73,74,41,64,60,72,73,110

Sequence (301 aa):
MATVKVRVLVRLKPGILDVQGAAVKRALAGLGFAEVADLRVGKVIDVELDAATAEDARARVREMCRQLLANPVLEEYTIEMADDLAPRRAVRVKYVWHRDRDLDDLDCVVLPGGFSYGDYLRAGAIAGRSPVVEALRDLVARGGCVLGSCNGFQILCEAGFLPGALMRNECLQYRCQSTHLVVESVETPFTRGLRPGQVLTMPISHGEGKYHADPETLRTLRDRSQVVFRYADADGRVTRAANPNGSVENVAGIVNPEGTVLGLMPHPERAAEAAMGSTDGLLLFQSLLGSLVEDGSFLKR

Nearest PDB structures (foldseek):
  3d54-assembly3_D  TM=9.670E-01  e=5.349E-19  Thermotoga maritima
  1t4a-assembly1_A  TM=8.859E-01  e=9.180E-07  Bacillus subtilis
  1vq3-assembly1_C  TM=9.489E-01  e=2.646E-05  Thermotoga maritima MSB8
  3d54-assembly1_J  TM=9.407E-01  e=3.378E-05  Thermotoga maritima
  2zw2-assembly1_B  TM=9.150E-01  e=2.812E-05  Sulfurisphaera tokodaii

pLDDT: mean 91.32, std 10.63, range [37.25, 98.75]

Mean predicted aligned error: 11.18 Å

Secondary structure (DSSP, 8-state):
-EEEEEEEEEEE-TTS--HHHHHHHHHHHHTT-TT------EEEEEEEEEESSHHHHHHHHHHHIIIIIS-TTTEEEEEEE-S------S-------TT----TT-SEEEE--S-GGGGSSSTTTTGGGSHHHHHHHHHHHTT-EEEEETHHHHHHHHTTSSSSEEE--TTSS-EEEEEEEEE----STTTTTS-TT-EEEEEEEESS-EEE--HHHHHHHHHTT-EEEEEE-TTS---TTT-SS--GGGEEEEE-TTS-EEEESS-GGGGSBGGGTB-TTHHHHHHHHHHHHHTTTTT--

Radius of gyration: 23.03 Å; Cα contacts (8 Å, |Δi|>4): 609; chains: 1; bounding box: 49×60×60 Å